Protein AF-A0A845YVA5-F1 (afdb_monomer_lite)

Sequence (282 aa):
MTTEKKSLISNKIFKNNFQLLHWISIVLIILPAVVMGILILTYSVNMPYWDQWNLMPQLFIKISQNSLSWQDLIAQHNESRKLFPRLIFLGLAYLTNWDVRYEMLVIFLLACLVSVNIYRLNRLTVNANLSGKAEGRRQKAEGNSDFCSLSSAFYLRSLTTLLIAFLANILIFSPIQYDNWFWGIQLVVFMPIACITTAISVIYSRFNTRYKFVICMVLCIISTFSYSNGMIAWVIVLPVLTLVTAKSRSDLLKQKWLFLSWIAIFIGNIIIYFYDYQKPEV

Foldseek 3Di:
DDPVVVVVVVVVVVVVVLVVVLVVLVCLLCVLLVVLVVCLVVPADQDADDCSVVLPVVQVVCVVVVNDDPCSLQPDDAQARANLVNVVQVVCCVVPVRRLSVLLVVLSVLLVLLLVLLLLVLLVVLVVVVVVVVVVVVVVPPPDDCPVVVVVSVSVSSVVSSVVSSVSSCVSSPCVVVVCSNNSLVCLVSLLSSLLSVLLSLLPDPDDLLVSLVSLLVSLLNQCNSGVCSLCSLVVNVVSNCVSQPPDPVSCVVCVVSVVVSVVSSVVSVCSGCPPDDNDDD

pLDDT: mean 85.94, std 12.72, range [45.34, 97.19]

Structure (mmCIF, N/CA/C/O backbone):
data_AF-A0A845YVA5-F1
#
_entry.id   AF-A0A845YVA5-F1
#
loop_
_atom_site.group_PDB
_atom_site.id
_atom_site.type_symbol
_atom_site.label_atom_id
_atom_site.label_alt_id
_atom_site.label_comp_id
_atom_site.label_asym_id
_atom_site.label_entity_id
_atom_site.label_seq_id
_atom_site.pdbx_PDB_ins_code
_atom_site.Cartn_x
_atom_site.Cartn_y
_atom_site.Cartn_z
_atom_site.occupancy
_atom_site.B_iso_or_equiv
_atom_site.auth_seq_id
_atom_site.auth_comp_id
_atom_site.auth_asym_id
_atom_site.auth_atom_id
_atom_site.pdbx_PDB_model_num
ATOM 1 N N . MET A 1 1 ? -45.994 35.136 9.372 1.00 53.59 1 MET A N 1
ATOM 2 C CA . MET A 1 1 ? -45.200 33.939 9.002 1.00 53.59 1 MET A CA 1
ATOM 3 C C . MET A 1 1 ? -44.637 33.361 10.292 1.00 53.59 1 MET A C 1
ATOM 5 O O . MET A 1 1 ? -43.812 34.018 10.914 1.00 53.59 1 MET A O 1
ATOM 9 N N . THR A 1 2 ? -45.184 32.238 10.760 1.00 54.28 2 THR A N 1
ATOM 10 C CA . THR A 1 2 ? -44.892 31.652 12.079 1.00 54.28 2 THR A CA 1
ATOM 11 C C . THR A 1 2 ? -43.401 31.334 12.238 1.00 54.28 2 THR A C 1
ATOM 13 O O . THR A 1 2 ? -42.732 30.947 11.276 1.00 54.28 2 THR A O 1
ATOM 16 N N . THR A 1 3 ? -42.871 31.525 13.448 1.00 59.41 3 THR A N 1
ATOM 17 C CA . THR A 1 3 ? -41.480 31.249 13.870 1.00 59.41 3 THR A CA 1
ATOM 18 C C . THR A 1 3 ? -40.984 29.870 13.423 1.00 59.41 3 THR A C 1
ATOM 20 O O . THR A 1 3 ? -39.832 29.719 13.021 1.00 59.41 3 THR A O 1
ATOM 23 N N . GLU A 1 4 ? -41.888 28.898 13.372 1.00 59.91 4 GLU A N 1
ATOM 24 C CA . GLU A 1 4 ? -41.663 27.531 12.901 1.00 59.91 4 GLU A CA 1
ATOM 25 C C . GLU A 1 4 ? -41.342 27.436 11.394 1.00 59.91 4 GLU A C 1
ATOM 27 O O . GLU A 1 4 ? -40.465 26.688 10.966 1.00 59.91 4 GLU A O 1
ATOM 32 N N . LYS A 1 5 ? -41.973 28.266 10.554 1.00 59.03 5 LYS A N 1
ATOM 33 C CA . LYS A 1 5 ? -41.707 28.284 9.105 1.00 59.03 5 LYS A CA 1
ATOM 34 C C . LYS A 1 5 ? -40.338 28.906 8.798 1.00 59.03 5 LYS A C 1
ATOM 36 O O . LYS A 1 5 ? -39.657 28.458 7.878 1.00 59.03 5 LYS A O 1
ATOM 41 N N . LYS A 1 6 ? -39.900 29.898 9.590 1.00 60.59 6 LYS A N 1
ATOM 42 C CA . LYS A 1 6 ? -38.546 30.485 9.498 1.00 60.59 6 LYS A CA 1
ATOM 43 C C . LYS A 1 6 ? -37.457 29.500 9.943 1.00 60.59 6 LYS A C 1
ATOM 45 O O . LYS A 1 6 ? -36.427 29.420 9.274 1.00 60.59 6 LYS A O 1
ATOM 50 N N . SER A 1 7 ? -37.679 28.729 11.012 1.00 60.53 7 SER A N 1
ATOM 51 C CA . SER A 1 7 ? -36.708 27.723 11.474 1.00 60.53 7 SER A CA 1
ATOM 52 C C . SER A 1 7 ? -36.550 26.572 10.472 1.00 60.53 7 SER A C 1
ATOM 54 O O . SER A 1 7 ? -35.426 26.154 10.189 1.00 60.53 7 SER A O 1
ATOM 56 N N . LEU A 1 8 ? -37.644 26.126 9.844 1.00 62.22 8 LEU A N 1
ATOM 57 C CA . LEU A 1 8 ? -37.619 25.109 8.786 1.00 62.22 8 LEU A CA 1
ATOM 58 C C . LEU A 1 8 ? -36.859 25.574 7.533 1.00 62.22 8 LEU A C 1
ATOM 60 O O . LEU A 1 8 ? -36.055 24.817 6.986 1.00 62.22 8 LEU A O 1
ATOM 64 N N . ILE A 1 9 ? -37.073 26.819 7.094 1.00 64.56 9 ILE A N 1
ATOM 65 C CA . ILE A 1 9 ? -36.359 27.394 5.941 1.00 64.56 9 ILE A CA 1
ATOM 66 C C . ILE A 1 9 ? -34.862 27.537 6.251 1.00 64.56 9 ILE A C 1
ATOM 68 O O . ILE A 1 9 ? -34.035 27.129 5.436 1.00 64.56 9 ILE A O 1
ATOM 72 N N . SER A 1 10 ? -34.510 28.033 7.441 1.00 65.69 10 SER A N 1
ATOM 73 C CA . SER A 1 10 ? -33.115 28.152 7.893 1.00 65.69 10 SER A CA 1
ATOM 74 C C . SER A 1 10 ? -32.402 26.792 7.922 1.00 65.69 10 SER A C 1
ATOM 76 O O . SER A 1 10 ? -31.324 26.637 7.346 1.00 65.69 10 SER A O 1
ATOM 78 N N . ASN A 1 11 ? -33.053 25.761 8.473 1.00 66.69 11 ASN A N 1
ATOM 79 C CA . ASN A 1 11 ? -32.517 24.397 8.496 1.00 66.69 11 ASN A CA 1
ATOM 80 C C . ASN A 1 11 ? -32.338 23.803 7.090 1.00 66.69 11 ASN A C 1
ATOM 82 O O . ASN A 1 11 ? -31.358 23.098 6.837 1.00 66.69 11 ASN A O 1
ATOM 86 N N . LYS A 1 12 ? -33.257 24.091 6.158 1.00 69.44 12 LYS A N 1
ATOM 87 C CA . LYS A 1 12 ? -33.164 23.623 4.767 1.00 69.44 12 LYS A CA 1
ATOM 88 C C . LYS A 1 12 ? -32.003 24.287 4.018 1.00 69.44 12 LYS A C 1
ATOM 90 O O . LYS A 1 12 ? -31.250 23.587 3.344 1.00 69.44 12 LYS A O 1
ATOM 95 N N . ILE A 1 13 ? -31.826 25.601 4.171 1.00 71.00 13 ILE A N 1
ATOM 96 C CA . ILE A 1 13 ? -30.711 26.353 3.569 1.00 71.00 13 ILE A CA 1
ATOM 97 C C . ILE A 1 13 ? -29.372 25.864 4.134 1.00 71.00 13 ILE A C 1
ATOM 99 O O . ILE A 1 13 ? -28.455 25.556 3.374 1.00 71.00 13 ILE A O 1
ATOM 103 N N . PHE A 1 14 ? -29.278 25.712 5.457 1.00 72.50 14 PHE A N 1
ATOM 104 C CA . PHE A 1 14 ? -28.072 25.215 6.119 1.00 72.50 14 PHE A CA 1
ATOM 105 C C . PHE A 1 14 ? -27.683 23.807 5.638 1.00 72.50 14 PHE A C 1
ATOM 107 O O . PHE A 1 14 ? -26.519 23.552 5.327 1.00 72.50 14 PHE A O 1
ATOM 114 N N . LYS A 1 15 ? -28.663 22.903 5.497 1.00 74.75 15 LYS A N 1
ATOM 115 C CA . LYS A 1 15 ? -28.441 21.545 4.976 1.00 74.75 15 LYS A CA 1
ATOM 116 C C . LYS A 1 15 ? -27.950 21.547 3.524 1.00 74.75 15 LYS A C 1
ATOM 118 O O . LYS A 1 15 ? -27.022 20.802 3.214 1.00 74.75 15 LYS A O 1
ATOM 123 N N . ASN A 1 16 ? -28.528 22.381 2.655 1.00 78.06 16 ASN A N 1
ATOM 124 C CA . ASN A 1 16 ? -28.087 22.502 1.260 1.00 78.06 16 ASN A CA 1
ATOM 125 C C . ASN A 1 16 ? -26.646 23.023 1.158 1.00 78.06 16 ASN A C 1
ATOM 127 O O . ASN A 1 16 ? -25.837 22.441 0.437 1.00 78.06 16 ASN A O 1
ATOM 131 N N . ASN A 1 17 ? -26.300 24.065 1.917 1.00 81.62 17 ASN A N 1
ATOM 132 C CA . ASN A 1 17 ? -24.942 24.617 1.923 1.00 81.62 17 ASN A CA 1
ATOM 133 C C . ASN A 1 17 ? -23.917 23.598 2.437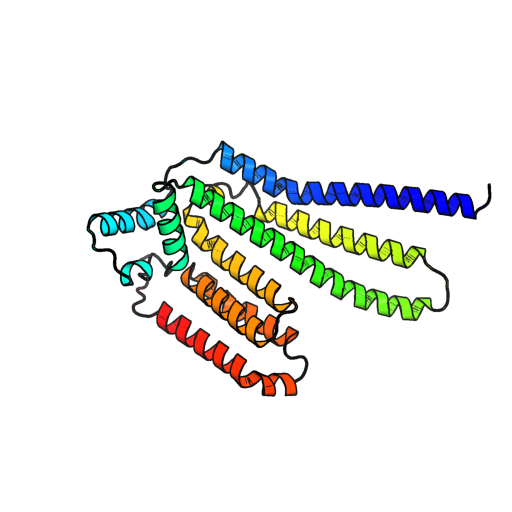 1.00 81.62 17 ASN A C 1
ATOM 135 O O . ASN A 1 17 ? -22.821 23.489 1.888 1.00 81.62 17 ASN A O 1
ATOM 139 N N . PHE A 1 18 ? -24.279 22.804 3.449 1.00 81.56 18 PHE A N 1
ATOM 140 C CA . PHE A 1 18 ? -23.412 21.732 3.927 1.00 81.56 18 PHE A CA 1
ATOM 141 C C . PHE A 1 18 ? -23.220 20.627 2.881 1.00 81.56 18 PHE A C 1
ATOM 143 O O . PHE A 1 18 ? -22.100 20.162 2.683 1.00 81.56 18 PHE A O 1
ATOM 150 N N . GLN A 1 19 ? -24.289 20.202 2.202 1.00 82.81 19 GLN A N 1
ATOM 151 C CA . GLN A 1 19 ? -24.181 19.209 1.128 1.00 82.81 19 GLN A CA 1
ATOM 152 C C . GLN A 1 19 ? -23.266 19.701 0.005 1.00 82.81 19 GLN A C 1
ATOM 154 O O . GLN A 1 19 ? -22.411 18.946 -0.451 1.00 82.81 19 GLN A O 1
ATOM 159 N N . LEU A 1 20 ? -23.396 20.969 -0.388 1.00 85.94 20 LEU A N 1
ATOM 160 C CA . LEU A 1 20 ? -22.514 21.587 -1.373 1.00 85.94 20 LEU A CA 1
ATOM 161 C C . LEU A 1 20 ? -21.050 21.572 -0.903 1.00 85.94 20 LEU A C 1
ATOM 163 O O . LEU A 1 20 ? -20.182 21.087 -1.625 1.00 85.94 20 LEU A O 1
ATOM 167 N N . LEU A 1 21 ? -20.776 22.022 0.327 1.00 85.88 21 LEU A N 1
ATOM 168 C CA . LEU A 1 21 ? -19.428 22.012 0.909 1.00 85.88 21 LEU A CA 1
ATOM 169 C C . LEU A 1 21 ? -18.836 20.595 0.988 1.00 85.88 21 LEU A C 1
ATOM 171 O O . LEU A 1 21 ? -17.646 20.398 0.735 1.00 85.88 21 LEU A O 1
ATOM 175 N N . HIS A 1 22 ? -19.663 19.604 1.320 1.00 85.56 22 HIS A N 1
ATOM 176 C CA . HIS A 1 22 ? -19.269 18.201 1.375 1.00 85.56 22 HIS A CA 1
ATOM 177 C C . HIS A 1 22 ? -18.831 17.687 -0.002 1.00 85.56 22 HIS A C 1
ATOM 179 O O . HIS A 1 22 ? -17.760 17.092 -0.117 1.00 85.56 22 HIS A O 1
ATOM 185 N N . TRP A 1 23 ? -19.610 17.966 -1.052 1.00 88.25 23 TRP A N 1
ATOM 186 C CA . TRP A 1 23 ? -19.256 17.598 -2.425 1.00 88.25 23 TRP A CA 1
ATOM 187 C C . TRP A 1 23 ? -17.993 18.305 -2.913 1.00 88.25 23 TRP A C 1
ATOM 189 O O . TRP A 1 23 ? -17.105 17.643 -3.446 1.00 88.25 23 TRP A O 1
ATOM 199 N N . ILE A 1 24 ? -17.866 19.611 -2.659 1.00 89.75 24 ILE A N 1
ATOM 200 C CA . ILE A 1 24 ? -16.652 20.377 -2.983 1.00 89.75 24 ILE A CA 1
ATOM 201 C C . ILE A 1 24 ? -15.428 19.747 -2.309 1.00 89.75 24 ILE A C 1
ATOM 203 O O . ILE A 1 24 ? -14.398 19.546 -2.946 1.00 89.75 24 ILE A O 1
ATOM 207 N N . SER A 1 25 ? -15.553 19.369 -1.036 1.00 89.25 25 SER A N 1
ATOM 208 C CA . SER A 1 25 ? -14.465 18.734 -0.288 1.00 89.25 25 SER A CA 1
ATOM 209 C C . SER A 1 25 ? -14.073 17.374 -0.875 1.00 89.25 25 SER A C 1
ATOM 211 O O . SER A 1 25 ? -12.889 17.069 -0.957 1.00 89.25 25 SER A O 1
ATOM 213 N N . ILE A 1 26 ? -15.038 16.558 -1.318 1.00 89.25 26 ILE A N 1
ATOM 214 C CA . ILE A 1 26 ? -14.750 15.277 -1.989 1.00 89.25 26 ILE A CA 1
ATOM 215 C C . ILE A 1 26 ? -13.981 15.510 -3.293 1.00 89.25 26 ILE A C 1
ATOM 217 O O . ILE A 1 26 ? -12.980 14.836 -3.535 1.00 89.25 26 ILE A O 1
ATOM 221 N N . VAL A 1 27 ? -14.416 16.477 -4.105 1.00 92.56 27 VAL A N 1
ATOM 222 C CA . VAL A 1 27 ? -13.729 16.830 -5.356 1.00 92.56 27 VAL A CA 1
ATOM 223 C C . VAL A 1 27 ? -12.293 17.267 -5.069 1.00 92.56 27 VAL A C 1
ATOM 225 O O . VAL A 1 27 ? -11.369 16.761 -5.700 1.00 92.56 27 VAL A O 1
ATOM 228 N N . LEU A 1 28 ? -12.087 18.124 -4.065 1.00 92.00 28 LEU A N 1
ATOM 229 C CA . LEU A 1 28 ? -10.756 18.575 -3.654 1.00 92.00 28 LEU A CA 1
ATOM 230 C C . LEU A 1 28 ? -9.849 17.425 -3.194 1.00 92.00 28 LEU A C 1
ATOM 232 O O . LEU A 1 28 ? -8.659 17.447 -3.481 1.00 92.00 28 LEU A O 1
ATOM 236 N N . ILE A 1 29 ? -10.386 16.408 -2.515 1.00 93.00 29 ILE A N 1
ATOM 237 C CA . ILE A 1 29 ? -9.614 15.229 -2.083 1.00 93.00 29 ILE A CA 1
ATOM 238 C C . ILE A 1 29 ? -9.154 14.393 -3.279 1.00 93.00 29 ILE A C 1
ATOM 240 O O . ILE A 1 29 ? -8.043 13.866 -3.266 1.00 93.00 29 ILE A O 1
ATOM 244 N N . ILE A 1 30 ? -10.005 14.236 -4.292 1.00 94.00 30 ILE A N 1
ATOM 245 C CA . ILE A 1 30 ? -9.720 13.399 -5.465 1.00 94.00 30 ILE A CA 1
ATOM 246 C C . ILE A 1 30 ? -8.808 14.132 -6.459 1.00 94.00 30 ILE A C 1
ATOM 248 O O . ILE A 1 30 ? -8.013 13.492 -7.150 1.00 94.00 30 ILE A O 1
ATOM 252 N N . LEU A 1 31 ? -8.882 15.465 -6.499 1.00 94.94 31 LEU A N 1
ATOM 253 C CA . LEU A 1 31 ? -8.168 16.304 -7.456 1.00 94.94 31 LEU A CA 1
ATOM 254 C C . LEU A 1 31 ? -6.650 16.020 -7.524 1.00 94.94 31 LEU A C 1
ATOM 256 O O . LEU A 1 31 ? -6.186 15.782 -8.636 1.00 94.94 31 LEU A O 1
ATOM 260 N N . PRO A 1 32 ? -5.874 15.949 -6.417 1.00 95.44 32 PRO A N 1
ATOM 261 C CA . PRO A 1 32 ? -4.444 15.628 -6.484 1.00 95.44 32 PRO A CA 1
ATOM 262 C C . PRO A 1 32 ? -4.143 14.291 -7.171 1.00 95.44 32 PRO A C 1
ATOM 264 O O . PRO A 1 32 ? -3.233 14.213 -7.991 1.00 95.44 32 PRO A O 1
ATOM 267 N N . ALA A 1 33 ? -4.932 13.251 -6.886 1.00 95.50 33 ALA A N 1
ATOM 268 C CA . ALA A 1 33 ? -4.749 11.934 -7.492 1.00 95.50 33 ALA A CA 1
ATOM 269 C C . ALA A 1 33 ? -5.071 11.954 -8.993 1.00 95.50 33 ALA A C 1
ATOM 271 O O . ALA A 1 33 ? -4.343 11.364 -9.786 1.00 95.50 33 ALA A O 1
ATOM 272 N N . VAL A 1 34 ? -6.132 12.660 -9.398 1.00 96.19 34 VAL A N 1
ATOM 273 C CA . VAL A 1 34 ? -6.502 12.806 -10.816 1.00 96.19 34 VAL A CA 1
ATOM 274 C C . VAL A 1 34 ? -5.441 13.590 -11.577 1.00 96.19 34 VAL A C 1
ATOM 276 O O . VAL A 1 34 ? -5.009 13.147 -12.637 1.00 96.19 34 VAL A O 1
ATOM 279 N N . VAL A 1 35 ? -4.989 14.719 -11.025 1.00 95.81 35 VAL A N 1
ATOM 280 C CA . VAL A 1 35 ? -3.916 15.523 -11.622 1.00 95.81 35 VAL A CA 1
ATOM 281 C C . VAL A 1 35 ? -2.651 14.680 -11.769 1.00 95.81 35 VAL A C 1
ATOM 283 O O . VAL A 1 35 ? -2.092 14.635 -12.859 1.00 95.81 35 VAL A O 1
ATOM 286 N N . MET A 1 36 ? -2.242 13.948 -10.728 1.00 96.12 36 MET A N 1
ATOM 287 C CA . MET A 1 36 ? -1.069 13.073 -10.804 1.00 96.12 36 MET A CA 1
ATOM 288 C C . MET A 1 36 ? -1.233 11.969 -11.855 1.00 96.12 36 MET A C 1
ATOM 290 O O . 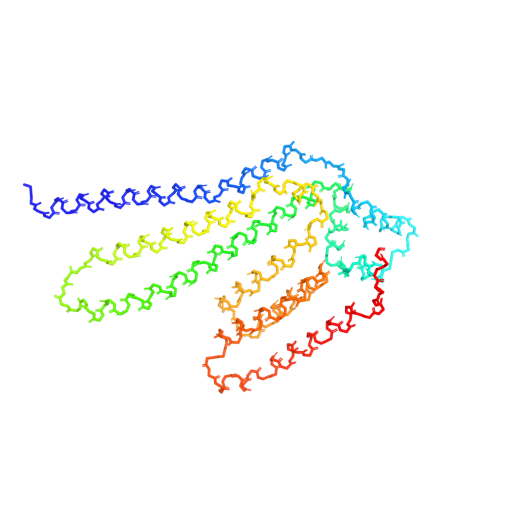MET A 1 36 ? -0.320 11.732 -12.639 1.00 96.12 36 MET A O 1
ATOM 294 N N . GLY A 1 37 ? -2.407 11.338 -11.935 1.00 95.56 37 GLY A N 1
ATOM 295 C CA . GLY A 1 37 ? -2.700 10.346 -12.970 1.00 95.56 37 GLY A CA 1
ATOM 296 C C . GLY A 1 37 ? -2.586 10.923 -14.386 1.00 95.56 37 GLY A C 1
ATOM 297 O O . GLY A 1 37 ? -1.971 10.302 -15.249 1.00 95.56 37 GLY A O 1
ATOM 298 N N . ILE A 1 38 ? -3.107 12.134 -14.618 1.00 96.06 38 ILE A N 1
ATOM 299 C CA . ILE A 1 38 ? -2.966 12.842 -15.903 1.00 96.06 38 ILE A CA 1
ATOM 300 C C . ILE A 1 38 ? -1.492 13.126 -16.203 1.00 96.06 38 ILE A C 1
ATOM 302 O O . ILE A 1 38 ? -1.046 12.879 -17.323 1.00 96.06 38 ILE A O 1
ATOM 306 N N . LEU A 1 39 ? -0.723 13.606 -15.221 1.00 95.31 39 LEU A N 1
ATOM 307 C CA . LEU A 1 39 ? 0.703 13.886 -15.396 1.00 95.31 39 LEU A CA 1
ATOM 308 C C . LEU A 1 39 ? 1.485 12.620 -15.760 1.00 95.31 39 LEU A C 1
ATOM 310 O O . LEU A 1 39 ? 2.264 12.649 -16.709 1.00 95.31 39 LEU A O 1
ATOM 314 N N . ILE A 1 40 ? 1.234 11.500 -15.078 1.00 94.75 40 ILE A N 1
ATOM 315 C CA . ILE A 1 40 ? 1.871 10.217 -15.396 1.00 94.75 40 ILE A CA 1
ATOM 316 C C . ILE A 1 40 ? 1.499 9.779 -16.817 1.00 94.75 40 ILE A C 1
ATOM 318 O O . ILE A 1 40 ? 2.381 9.457 -17.606 1.00 94.75 40 ILE A O 1
ATOM 322 N N . LEU A 1 41 ? 0.221 9.818 -17.197 1.00 93.75 41 LEU A N 1
ATOM 323 C CA . LEU A 1 41 ? -0.202 9.404 -18.541 1.00 93.75 41 LEU A CA 1
ATOM 324 C C . LEU A 1 41 ? 0.340 10.312 -19.655 1.00 93.75 41 LEU A C 1
ATOM 326 O O . LEU A 1 41 ? 0.569 9.835 -20.762 1.00 93.75 41 LEU A O 1
ATOM 330 N N . THR A 1 42 ? 0.556 11.597 -19.368 1.00 94.81 42 THR A N 1
ATOM 331 C CA . THR A 1 42 ? 1.020 12.581 -20.359 1.00 94.81 42 THR A CA 1
ATOM 332 C C . THR A 1 42 ? 2.540 12.579 -20.511 1.00 94.81 42 THR A C 1
ATOM 334 O O . THR A 1 42 ? 3.040 12.720 -21.624 1.00 94.81 42 THR A O 1
ATOM 337 N N . TYR A 1 43 ? 3.275 12.425 -19.406 1.00 94.38 43 TYR A N 1
ATOM 338 C CA . TYR A 1 43 ? 4.730 12.604 -19.366 1.00 94.38 43 TYR A CA 1
ATOM 339 C C . TYR A 1 43 ? 5.518 11.310 -19.124 1.00 94.38 43 TYR A C 1
ATOM 341 O O . TYR A 1 43 ? 6.746 11.350 -19.113 1.00 94.38 43 TYR A O 1
ATOM 349 N N . SER A 1 44 ? 4.859 10.160 -18.933 1.00 92.88 44 SER A N 1
ATOM 350 C CA . SER A 1 44 ? 5.574 8.889 -18.766 1.00 92.88 44 SER A CA 1
ATOM 351 C C . SER A 1 44 ? 6.279 8.476 -20.056 1.00 92.88 44 SER A C 1
ATOM 353 O O . SER A 1 44 ? 5.690 8.396 -21.135 1.00 92.88 44 SER A O 1
ATOM 355 N N . VAL A 1 45 ? 7.565 8.170 -19.923 1.00 92.31 45 VAL A N 1
ATOM 356 C CA . VAL A 1 45 ? 8.415 7.690 -21.012 1.00 92.31 45 VAL A CA 1
ATOM 357 C C . VAL A 1 45 ? 8.764 6.235 -20.732 1.00 92.31 45 VAL A C 1
ATOM 359 O O . VAL A 1 45 ? 9.099 5.880 -19.603 1.00 92.31 45 VAL A O 1
ATOM 362 N N . ASN A 1 46 ? 8.685 5.381 -21.756 1.00 92.75 46 ASN A N 1
ATOM 363 C CA . ASN A 1 46 ? 9.111 3.987 -21.645 1.00 92.75 46 ASN A CA 1
ATOM 364 C C . ASN A 1 46 ? 10.642 3.891 -21.717 1.00 92.75 46 ASN A C 1
ATOM 366 O O . ASN A 1 46 ? 11.205 3.506 -22.739 1.00 92.75 46 ASN A O 1
ATOM 370 N N . MET A 1 47 ? 11.308 4.319 -20.649 1.00 89.38 47 MET A N 1
ATOM 371 C CA . MET A 1 47 ? 12.757 4.269 -20.530 1.00 89.38 47 MET A CA 1
ATOM 372 C C . MET A 1 47 ? 13.126 3.967 -19.075 1.00 89.38 47 MET A C 1
ATOM 374 O O . MET A 1 47 ? 12.655 4.674 -18.181 1.00 89.38 47 MET A O 1
ATOM 378 N N . PRO A 1 48 ? 13.949 2.939 -18.807 1.00 88.00 48 PRO A N 1
ATOM 379 C CA . PRO A 1 48 ? 14.396 2.651 -17.452 1.00 88.00 48 PRO A CA 1
ATOM 380 C C . PRO A 1 48 ? 15.290 3.773 -16.908 1.00 88.00 48 PRO A C 1
ATOM 382 O O . PRO A 1 48 ? 16.061 4.404 -17.637 1.00 88.00 48 PRO A O 1
ATOM 385 N N . TYR A 1 49 ? 15.192 4.002 -15.599 1.00 86.44 49 TYR A N 1
ATOM 386 C CA . TYR A 1 49 ? 15.879 5.092 -14.904 1.00 86.44 49 TYR A CA 1
ATOM 387 C C . TYR A 1 49 ? 16.741 4.566 -13.747 1.00 86.44 49 TYR A C 1
ATOM 389 O O . TYR A 1 49 ? 16.294 3.726 -12.960 1.00 86.44 49 TYR A O 1
ATOM 397 N N . TRP A 1 50 ? 17.977 5.070 -13.630 1.00 87.12 50 TRP A N 1
ATOM 398 C CA . TRP A 1 50 ? 18.915 4.761 -12.535 1.00 87.12 50 TRP A CA 1
ATOM 399 C C . TRP A 1 50 ? 19.045 3.250 -12.257 1.00 87.12 50 TRP A C 1
ATOM 401 O O . TRP A 1 50 ? 19.295 2.476 -13.180 1.00 87.12 50 TRP A O 1
ATOM 411 N N . ASP A 1 51 ? 18.845 2.814 -11.009 1.00 83.50 51 ASP A N 1
ATOM 412 C CA . ASP A 1 51 ? 19.025 1.436 -10.534 1.00 83.50 51 ASP A CA 1
ATOM 413 C C . ASP A 1 51 ? 18.173 0.406 -11.282 1.00 83.50 51 ASP A C 1
ATOM 415 O O . ASP A 1 51 ? 18.472 -0.790 -11.278 1.00 83.50 51 ASP A O 1
ATOM 419 N N . GLN A 1 52 ? 17.116 0.853 -11.959 1.00 85.75 52 GLN A N 1
ATOM 420 C CA . GLN A 1 52 ? 16.265 -0.016 -12.759 1.00 85.75 52 GLN A CA 1
ATOM 421 C C . GLN A 1 52 ? 17.041 -0.687 -13.904 1.00 85.75 52 GLN A C 1
ATOM 423 O O . GLN A 1 52 ? 16.736 -1.833 -14.244 1.00 85.75 52 GLN A O 1
ATOM 428 N N . TRP A 1 53 ? 18.086 -0.027 -14.427 1.00 86.31 53 TRP A N 1
ATOM 429 C CA . TRP A 1 53 ? 19.025 -0.603 -15.398 1.00 86.31 53 TRP A CA 1
ATOM 430 C C . TRP A 1 53 ? 19.770 -1.826 -14.862 1.00 86.31 53 TRP A C 1
ATOM 432 O O . TRP A 1 53 ? 20.093 -2.736 -15.622 1.00 86.31 53 TRP A O 1
ATOM 442 N N . ASN A 1 54 ? 20.019 -1.876 -13.556 1.00 83.69 54 ASN A N 1
ATOM 443 C CA . ASN A 1 54 ? 20.754 -2.972 -12.935 1.00 83.69 54 ASN A CA 1
ATOM 444 C C . ASN A 1 54 ? 19.822 -4.077 -12.433 1.00 83.69 54 ASN A C 1
ATOM 446 O O . ASN A 1 54 ? 20.224 -5.234 -12.362 1.00 83.69 54 ASN A O 1
ATOM 450 N N . LEU A 1 55 ? 18.575 -3.748 -12.088 1.00 82.06 55 LEU A N 1
ATOM 451 C CA . LEU A 1 55 ? 17.649 -4.716 -11.505 1.00 82.06 55 LEU A CA 1
ATOM 452 C C . LEU A 1 55 ? 17.002 -5.635 -12.557 1.00 82.06 55 LEU A C 1
ATOM 454 O O . LEU A 1 55 ? 17.041 -6.856 -12.406 1.00 82.06 55 LEU A O 1
ATOM 458 N N . MET A 1 56 ? 16.362 -5.064 -13.584 1.00 81.38 56 MET A N 1
ATOM 459 C CA . MET A 1 56 ? 15.521 -5.824 -14.525 1.00 81.38 56 MET A CA 1
ATOM 460 C C . MET A 1 56 ? 16.289 -6.437 -15.703 1.00 81.38 56 MET A C 1
ATOM 462 O O . MET A 1 56 ? 16.140 -7.639 -15.932 1.00 81.38 56 MET A O 1
ATOM 466 N N . PRO A 1 57 ? 17.172 -5.701 -16.405 1.00 82.62 57 PRO A N 1
ATOM 467 C CA . PRO A 1 57 ? 17.970 -6.260 -17.497 1.00 82.62 57 PRO A CA 1
ATOM 468 C C . PRO A 1 57 ? 18.759 -7.517 -17.122 1.00 82.62 57 PRO A C 1
ATOM 470 O O . PRO A 1 57 ? 18.805 -8.466 -17.901 1.00 82.62 57 PRO A O 1
ATOM 473 N N . GLN A 1 58 ? 19.315 -7.579 -15.908 1.00 83.56 58 GLN A N 1
ATOM 474 C CA . GLN A 1 58 ? 20.035 -8.765 -15.433 1.00 83.56 58 GLN A CA 1
ATOM 475 C C . GLN A 1 58 ? 19.134 -10.007 -15.361 1.00 83.56 58 GLN A C 1
ATOM 477 O O . GLN A 1 58 ? 19.564 -11.103 -15.723 1.00 83.56 58 GLN A O 1
ATOM 482 N N . LEU A 1 59 ? 17.875 -9.847 -14.940 1.00 85.88 59 LEU A N 1
ATOM 483 C CA . LEU A 1 59 ? 16.909 -10.945 -14.925 1.00 85.88 59 LEU A CA 1
ATOM 484 C C . LEU A 1 59 ? 16.527 -11.368 -16.346 1.00 85.88 59 LEU A C 1
ATOM 486 O O . LEU A 1 59 ? 16.440 -12.566 -16.604 1.00 85.88 59 LEU A O 1
ATOM 490 N N . PHE A 1 60 ? 16.366 -10.427 -17.282 1.00 87.31 60 PHE A N 1
ATOM 491 C CA . PHE A 1 60 ? 16.073 -10.770 -18.679 1.00 87.31 60 PHE A CA 1
ATOM 492 C C . PHE A 1 60 ? 17.219 -11.498 -19.366 1.00 87.31 60 PHE A C 1
ATOM 494 O O . PHE A 1 60 ? 16.967 -12.447 -20.105 1.00 87.31 60 PHE A O 1
ATOM 501 N N . ILE A 1 61 ? 18.469 -11.124 -19.082 1.00 87.75 61 ILE A N 1
ATOM 502 C CA . ILE A 1 61 ? 19.637 -11.861 -19.575 1.00 87.75 61 ILE A CA 1
ATOM 503 C C . ILE A 1 61 ? 19.577 -13.313 -19.083 1.00 87.75 61 ILE A C 1
ATOM 505 O O . ILE A 1 61 ? 19.679 -14.232 -19.895 1.00 87.75 61 ILE A O 1
ATOM 509 N N . LYS A 1 62 ? 19.313 -13.547 -17.791 1.00 88.06 62 LYS A N 1
ATOM 510 C CA . LYS A 1 62 ? 19.182 -14.912 -17.248 1.00 88.06 62 LYS A CA 1
ATOM 511 C C . LYS A 1 62 ? 18.000 -15.687 -17.833 1.00 88.06 62 LYS A C 1
ATOM 513 O O . LYS A 1 62 ? 18.124 -16.878 -18.109 1.00 88.06 62 LYS A O 1
ATOM 518 N N . ILE A 1 63 ? 16.872 -15.018 -18.074 1.00 88.81 63 ILE A N 1
ATOM 519 C CA . ILE A 1 63 ? 15.720 -15.616 -18.765 1.00 88.81 63 ILE A CA 1
ATOM 520 C C . ILE A 1 63 ? 16.105 -16.023 -20.192 1.00 88.81 63 ILE A C 1
ATOM 522 O O . ILE A 1 63 ? 15.842 -17.154 -20.586 1.00 88.81 63 ILE A O 1
ATOM 526 N N . SER A 1 64 ? 16.791 -15.154 -20.941 1.00 88.94 64 SER A N 1
ATOM 527 C CA . SER A 1 64 ? 17.233 -15.447 -22.314 1.00 88.94 64 SER A CA 1
ATOM 528 C C . SER A 1 64 ? 18.223 -16.616 -22.393 1.00 88.94 64 SER A C 1
ATOM 530 O O . SER A 1 64 ? 18.253 -17.344 -23.381 1.00 88.94 64 SER A O 1
ATOM 532 N N . GLN A 1 65 ? 18.997 -16.831 -21.328 1.00 92.38 65 GLN A N 1
ATOM 533 C CA . GLN A 1 65 ? 19.949 -17.933 -21.185 1.00 92.38 65 GLN A CA 1
ATOM 534 C C . GLN A 1 65 ? 19.317 -19.207 -20.600 1.00 92.38 65 GLN A C 1
ATOM 536 O O . GLN A 1 65 ? 20.031 -20.182 -20.373 1.00 92.38 65 GLN A O 1
ATOM 541 N N . ASN A 1 66 ? 18.004 -19.211 -20.331 1.00 86.81 66 ASN A N 1
ATOM 542 C CA . ASN A 1 66 ? 17.290 -20.285 -19.628 1.00 86.81 66 ASN A CA 1
ATOM 543 C C . ASN A 1 66 ? 17.941 -20.684 -18.287 1.00 86.81 66 ASN A C 1
ATOM 545 O O . ASN A 1 66 ? 17.862 -21.837 -17.866 1.00 86.81 66 ASN A O 1
ATOM 549 N N . SER A 1 67 ? 18.589 -19.731 -17.611 1.00 88.94 67 SER A N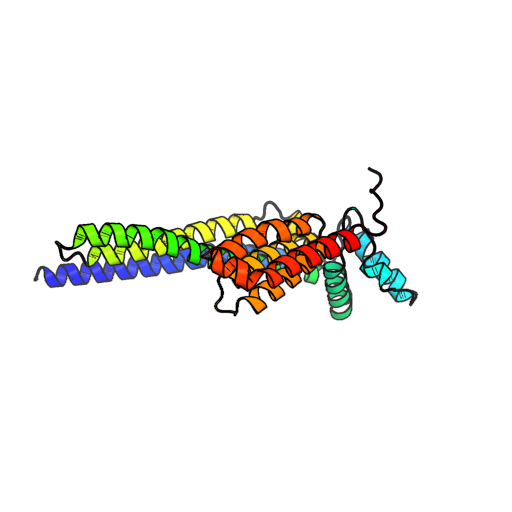 1
ATOM 550 C CA . SER A 1 67 ? 19.347 -19.947 -16.372 1.00 88.94 67 SER A CA 1
ATOM 551 C C . SER A 1 67 ? 18.686 -19.326 -15.138 1.00 88.94 67 SER A C 1
ATOM 553 O O . SER A 1 67 ? 19.261 -19.370 -14.051 1.00 88.94 67 SER A O 1
ATOM 555 N N . LEU A 1 68 ? 17.485 -18.749 -15.284 1.00 86.56 68 LEU A N 1
ATOM 556 C CA . LEU A 1 68 ? 16.754 -18.128 -14.179 1.00 86.56 68 LEU A CA 1
ATOM 557 C C . LEU A 1 68 ? 16.425 -19.162 -13.091 1.00 86.56 68 LEU A C 1
ATOM 559 O O . LEU A 1 68 ? 15.681 -20.116 -13.325 1.00 86.56 68 LEU A O 1
ATOM 563 N N . SER A 1 69 ? 16.932 -18.925 -11.884 1.00 87.81 69 SER A N 1
ATOM 564 C CA . SER A 1 69 ? 16.712 -19.779 -10.716 1.00 87.81 69 SER A CA 1
ATOM 565 C C . SER A 1 69 ? 15.863 -19.094 -9.635 1.00 87.81 69 SER A C 1
ATOM 567 O O . SER A 1 69 ? 15.710 -17.871 -9.606 1.00 87.81 69 SER A O 1
ATOM 569 N N . TRP A 1 70 ? 15.326 -19.875 -8.689 1.00 86.12 70 TRP A N 1
ATOM 570 C CA . TRP A 1 70 ? 14.612 -19.331 -7.522 1.00 86.12 70 TRP A CA 1
ATOM 571 C C . TRP A 1 70 ? 15.514 -18.472 -6.631 1.00 86.12 70 TRP A C 1
ATOM 573 O O . TRP A 1 70 ? 15.057 -17.505 -6.016 1.00 86.12 70 TRP A O 1
ATOM 583 N N . GLN A 1 71 ? 16.801 -18.809 -6.586 1.00 87.25 71 GLN A N 1
ATOM 584 C CA . GLN A 1 71 ? 17.817 -18.076 -5.846 1.00 87.25 71 GLN A CA 1
ATOM 585 C C . GLN A 1 71 ? 17.973 -16.659 -6.403 1.00 87.25 71 GLN A C 1
ATOM 587 O O . GLN A 1 71 ? 18.071 -15.718 -5.621 1.00 87.25 71 GLN A O 1
ATOM 592 N N . ASP A 1 72 ? 17.879 -16.477 -7.722 1.00 86.44 72 ASP A N 1
ATOM 593 C CA . ASP A 1 72 ? 17.989 -15.159 -8.363 1.00 86.44 72 ASP A CA 1
ATOM 594 C C . ASP A 1 72 ? 16.854 -14.209 -7.981 1.00 86.44 72 ASP A C 1
ATOM 596 O O . ASP A 1 72 ? 17.052 -12.998 -7.877 1.00 86.44 72 ASP A O 1
ATOM 600 N N . LEU A 1 73 ? 15.660 -14.748 -7.723 1.00 87.44 73 LEU A N 1
ATOM 601 C CA . LEU A 1 73 ? 14.510 -13.947 -7.309 1.00 87.44 73 LEU A CA 1
ATOM 602 C C . LEU A 1 73 ? 14.649 -13.447 -5.869 1.00 87.44 73 LEU A C 1
ATOM 604 O O . LEU A 1 73 ? 14.247 -12.320 -5.572 1.00 87.44 73 LEU A O 1
ATOM 608 N N . ILE A 1 74 ? 15.259 -14.242 -4.988 1.00 89.81 74 ILE A N 1
ATOM 609 C CA . ILE A 1 74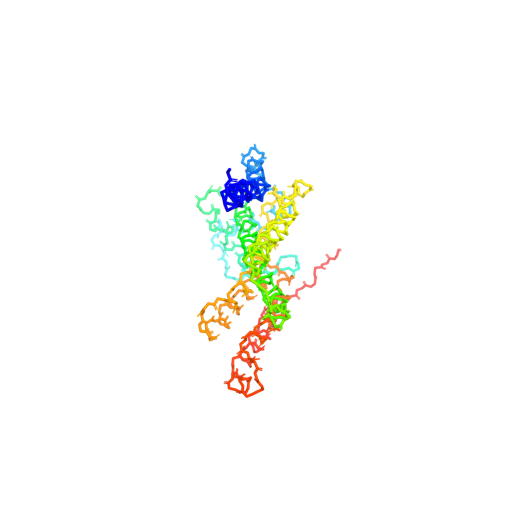 ? 15.456 -13.910 -3.566 1.00 89.81 74 ILE A CA 1
ATOM 610 C C . ILE A 1 74 ? 16.806 -13.215 -3.322 1.00 89.81 74 ILE A C 1
ATOM 612 O O . ILE A 1 74 ? 16.980 -12.570 -2.286 1.00 89.81 74 ILE A O 1
ATOM 616 N N . ALA A 1 75 ? 17.731 -13.287 -4.283 1.00 87.00 75 ALA A N 1
ATOM 617 C CA . ALA A 1 75 ? 19.081 -12.748 -4.179 1.00 87.00 75 ALA A CA 1
ATOM 618 C C . ALA A 1 75 ? 19.088 -11.284 -3.734 1.00 87.00 75 ALA A C 1
ATOM 620 O O . ALA A 1 75 ? 18.271 -10.467 -4.179 1.00 87.00 75 ALA A O 1
ATOM 621 N N . GLN A 1 76 ? 20.041 -10.950 -2.875 1.00 87.38 76 GLN A N 1
ATOM 622 C CA . GLN A 1 76 ? 20.238 -9.589 -2.412 1.00 87.38 76 GLN A CA 1
ATOM 623 C C . GLN A 1 76 ? 20.556 -8.656 -3.592 1.00 87.38 76 GLN A C 1
ATOM 625 O O . GLN A 1 76 ? 21.327 -8.994 -4.485 1.00 87.38 76 GLN A O 1
ATOM 630 N N . HIS A 1 77 ? 19.939 -7.476 -3.599 1.00 83.38 77 HIS A N 1
ATOM 631 C CA . HIS A 1 77 ? 20.301 -6.381 -4.493 1.00 83.38 77 HIS A CA 1
ATOM 632 C C . HIS A 1 77 ? 20.332 -5.094 -3.676 1.00 83.38 77 HIS A C 1
ATOM 634 O O . HIS A 1 77 ? 19.304 -4.685 -3.117 1.00 83.38 77 HIS A O 1
ATOM 640 N N . ASN A 1 78 ? 21.500 -4.464 -3.598 1.00 85.19 78 ASN A N 1
ATOM 641 C CA . ASN A 1 78 ? 21.814 -3.407 -2.635 1.00 85.19 78 ASN A CA 1
ATOM 642 C C . ASN A 1 78 ? 21.536 -3.905 -1.203 1.00 85.19 78 ASN A C 1
ATOM 644 O O . ASN A 1 78 ? 21.958 -4.993 -0.826 1.00 85.19 78 ASN A O 1
ATOM 648 N N . GLU A 1 79 ? 20.773 -3.155 -0.413 1.00 85.50 79 GLU A N 1
ATOM 649 C CA . GLU A 1 79 ? 20.452 -3.492 0.982 1.00 85.50 79 GLU A CA 1
ATOM 650 C C . GLU A 1 79 ? 19.219 -4.399 1.139 1.00 85.50 79 GLU A C 1
ATOM 652 O O . GLU A 1 79 ? 18.781 -4.695 2.253 1.00 85.50 79 GLU A O 1
ATOM 657 N N . SER A 1 80 ? 18.577 -4.788 0.030 1.00 88.56 80 SER A N 1
ATOM 658 C CA . SER A 1 80 ? 17.244 -5.398 0.063 1.00 88.56 80 SER A CA 1
ATOM 659 C C . SER A 1 80 ? 17.115 -6.673 -0.755 1.00 88.56 80 SER A C 1
ATOM 661 O O . SER A 1 80 ? 17.609 -6.768 -1.879 1.00 88.56 80 SER A O 1
ATOM 663 N N . ARG A 1 81 ? 16.345 -7.627 -0.221 1.00 90.81 81 ARG A N 1
ATOM 664 C CA . ARG A 1 81 ? 15.841 -8.794 -0.960 1.00 90.81 81 ARG A CA 1
ATOM 665 C C . ARG A 1 81 ? 14.464 -8.473 -1.518 1.00 90.81 81 ARG A C 1
ATOM 667 O O . ARG A 1 81 ? 13.498 -8.395 -0.768 1.00 90.81 81 ARG A O 1
ATOM 674 N N . LYS A 1 82 ? 14.391 -8.253 -2.830 1.00 90.69 82 LYS A N 1
ATOM 675 C CA . LYS A 1 82 ? 13.236 -7.651 -3.519 1.00 90.69 82 LYS A CA 1
ATOM 676 C C . LYS A 1 82 ? 12.354 -8.697 -4.217 1.00 90.69 82 LYS A C 1
ATOM 678 O O . LYS A 1 82 ? 11.995 -8.513 -5.377 1.00 90.69 82 LYS A O 1
ATOM 683 N N . LEU A 1 83 ? 12.028 -9.799 -3.537 1.00 93.44 83 LEU A N 1
ATOM 684 C CA . LEU A 1 83 ? 11.285 -10.927 -4.119 1.00 93.44 83 LEU A CA 1
ATOM 685 C C . LEU A 1 83 ? 9.945 -10.490 -4.725 1.00 93.44 83 LEU A C 1
ATOM 687 O O . LEU A 1 83 ? 9.699 -10.726 -5.904 1.00 93.44 83 LEU A O 1
ATOM 691 N N . PHE A 1 84 ? 9.079 -9.844 -3.939 1.00 94.00 84 PHE A N 1
ATOM 692 C CA . PHE A 1 84 ? 7.732 -9.494 -4.405 1.00 94.00 84 PHE A CA 1
ATOM 693 C C . PHE A 1 84 ? 7.737 -8.425 -5.508 1.00 94.00 84 PHE A C 1
ATOM 695 O O . PHE A 1 84 ? 7.055 -8.631 -6.514 1.00 94.00 84 PHE A O 1
ATOM 702 N N . PRO A 1 85 ? 8.542 -7.349 -5.409 1.00 92.69 85 PRO A N 1
ATOM 703 C CA . PRO A 1 85 ? 8.732 -6.421 -6.513 1.00 92.69 85 PRO A CA 1
ATOM 704 C C . PRO A 1 85 ? 9.225 -7.110 -7.783 1.00 92.69 85 PRO A C 1
ATOM 706 O O . PRO A 1 85 ? 8.650 -6.883 -8.839 1.00 92.69 85 PRO A O 1
ATOM 709 N N . ARG A 1 86 ? 10.221 -8.008 -7.698 1.00 92.19 86 ARG A N 1
ATOM 710 C CA . ARG A 1 86 ? 10.714 -8.760 -8.867 1.00 92.19 86 ARG A CA 1
ATOM 711 C C . ARG A 1 86 ? 9.627 -9.607 -9.515 1.00 92.19 86 ARG A C 1
ATOM 713 O O . ARG A 1 86 ? 9.542 -9.619 -10.735 1.00 92.19 86 ARG A O 1
ATOM 720 N N . LEU A 1 87 ? 8.787 -10.280 -8.729 1.00 93.31 87 LEU A N 1
ATOM 721 C CA . LEU A 1 87 ? 7.661 -11.046 -9.271 1.00 93.31 87 LEU A CA 1
ATOM 722 C C . LEU A 1 87 ? 6.671 -10.147 -10.021 1.00 93.31 87 LEU A C 1
ATOM 724 O O . LEU A 1 87 ? 6.211 -10.518 -11.099 1.00 93.31 87 LEU A O 1
ATOM 728 N N . ILE A 1 88 ? 6.372 -8.960 -9.482 1.00 93.75 88 ILE A N 1
ATOM 729 C CA . ILE A 1 88 ? 5.500 -7.993 -10.158 1.00 93.75 88 ILE A CA 1
ATOM 730 C C . ILE A 1 88 ? 6.156 -7.486 -11.440 1.00 93.75 88 ILE A C 1
ATOM 732 O O . ILE A 1 88 ? 5.512 -7.504 -12.485 1.00 93.75 88 ILE A O 1
ATOM 736 N N . PHE A 1 89 ? 7.428 -7.089 -11.391 1.00 92.69 89 PHE A N 1
ATOM 737 C CA . PHE A 1 89 ? 8.141 -6.610 -12.571 1.00 92.69 89 PHE A CA 1
ATOM 738 C C . PHE A 1 89 ? 8.231 -7.675 -13.665 1.00 92.69 89 PHE A C 1
ATOM 740 O O . PHE A 1 89 ? 7.958 -7.369 -14.818 1.00 92.69 89 PHE A O 1
ATOM 747 N N . LEU A 1 90 ? 8.531 -8.932 -13.323 1.00 92.06 90 LEU A N 1
ATOM 748 C CA . LEU A 1 90 ? 8.549 -10.037 -14.287 1.00 92.06 90 LEU A CA 1
ATOM 749 C C . LEU A 1 90 ? 7.164 -10.300 -14.886 1.00 92.06 90 LEU A C 1
ATOM 751 O O . LEU A 1 90 ? 7.047 -10.494 -16.094 1.00 92.06 90 LEU A O 1
ATOM 755 N N . GLY A 1 91 ? 6.114 -10.269 -14.060 1.00 92.56 91 GLY A N 1
ATOM 756 C CA . GLY A 1 91 ? 4.736 -10.404 -14.528 1.00 92.56 91 GLY A CA 1
ATOM 757 C C . GLY A 1 91 ? 4.339 -9.281 -15.487 1.00 92.56 91 GLY A C 1
ATOM 758 O O . GLY A 1 91 ? 3.790 -9.551 -16.551 1.00 92.56 91 GLY A O 1
ATOM 759 N N . LEU A 1 92 ? 4.664 -8.030 -15.152 1.00 93.12 92 LEU A N 1
ATOM 760 C CA . LEU A 1 92 ? 4.436 -6.881 -16.030 1.00 93.12 92 LEU A CA 1
ATOM 761 C C . LEU A 1 92 ? 5.244 -7.007 -17.319 1.00 93.12 92 LEU A C 1
ATOM 763 O O . LEU A 1 92 ? 4.677 -6.877 -18.397 1.00 93.12 92 LEU A O 1
ATOM 767 N N . ALA A 1 93 ? 6.532 -7.331 -17.220 1.00 91.69 93 ALA A N 1
ATOM 768 C CA . ALA A 1 93 ? 7.416 -7.455 -18.368 1.00 91.69 93 ALA A CA 1
ATOM 769 C C . ALA A 1 93 ? 6.932 -8.510 -19.366 1.00 91.69 93 ALA A C 1
ATOM 771 O O . ALA A 1 93 ? 6.929 -8.248 -20.568 1.00 91.69 93 ALA A O 1
ATOM 772 N N . TYR A 1 94 ? 6.462 -9.657 -18.873 1.00 91.12 94 TYR A N 1
ATOM 773 C CA . TYR A 1 94 ? 5.873 -10.702 -19.707 1.00 91.12 94 TYR A CA 1
ATOM 774 C C . TYR A 1 94 ? 4.580 -10.245 -20.403 1.00 91.12 94 TYR A C 1
ATOM 776 O O . TYR A 1 94 ? 4.341 -10.597 -21.554 1.00 91.12 94 TYR A O 1
ATOM 784 N N . LEU A 1 95 ? 3.745 -9.450 -19.726 1.00 94.44 95 LEU A N 1
ATOM 785 C CA . LEU A 1 95 ? 2.455 -8.996 -20.257 1.00 94.44 95 LEU A CA 1
ATOM 786 C C . LEU A 1 95 ? 2.565 -7.791 -21.203 1.00 94.44 95 LEU A C 1
ATOM 788 O O . LEU A 1 95 ? 1.723 -7.637 -22.086 1.00 94.44 95 LEU A O 1
ATOM 792 N N . THR A 1 96 ? 3.559 -6.922 -21.010 1.00 92.00 96 THR A N 1
ATOM 793 C CA . THR A 1 96 ? 3.661 -5.621 -21.699 1.00 92.00 96 THR A CA 1
ATOM 794 C C . THR A 1 96 ? 4.884 -5.502 -22.604 1.00 92.00 96 THR A C 1
ATOM 796 O O . THR A 1 96 ? 5.111 -4.436 -23.169 1.00 92.00 96 THR A O 1
ATOM 799 N N . ASN A 1 97 ? 5.662 -6.580 -22.762 1.00 90.12 97 ASN A N 1
ATOM 800 C CA . ASN A 1 97 ? 6.981 -6.569 -23.406 1.00 90.12 97 ASN A CA 1
ATOM 801 C C . ASN A 1 97 ? 7.942 -5.565 -22.747 1.00 90.12 97 ASN A C 1
ATOM 803 O O . ASN A 1 97 ? 8.643 -4.816 -23.421 1.00 90.12 97 ASN A O 1
ATOM 807 N N . TRP A 1 98 ? 7.942 -5.565 -21.412 1.00 89.50 98 TRP A N 1
ATOM 808 C CA . TRP A 1 98 ? 8.729 -4.672 -20.559 1.00 89.50 98 TRP A CA 1
ATOM 809 C C . TRP A 1 98 ? 8.551 -3.181 -20.874 1.00 89.50 98 TRP A C 1
ATOM 811 O O . TRP A 1 98 ? 9.501 -2.433 -21.096 1.00 89.50 98 TRP A O 1
ATOM 821 N N . ASP A 1 99 ? 7.298 -2.735 -20.846 1.00 92.75 99 ASP A N 1
ATOM 822 C CA . ASP A 1 99 ? 6.978 -1.312 -20.846 1.00 92.75 99 ASP A CA 1
ATOM 823 C C . ASP A 1 99 ? 6.944 -0.764 -19.408 1.00 92.75 99 ASP A C 1
ATOM 825 O O . ASP A 1 99 ? 6.046 -1.072 -18.614 1.00 92.75 99 ASP A O 1
ATOM 829 N N . VAL A 1 100 ? 7.931 0.075 -19.083 1.00 92.38 100 VAL A N 1
ATOM 830 C CA . VAL A 1 100 ? 8.156 0.654 -17.748 1.00 92.38 100 VAL A CA 1
ATOM 831 C C . VAL A 1 100 ? 7.007 1.566 -17.309 1.00 92.38 100 VAL A C 1
ATOM 833 O O . VAL A 1 100 ? 6.771 1.743 -16.111 1.00 92.38 100 VAL A O 1
ATOM 836 N N . ARG A 1 101 ? 6.217 2.111 -18.242 1.00 94.69 101 ARG A N 1
ATOM 837 C CA . ARG A 1 101 ? 5.077 2.983 -17.905 1.00 94.69 101 ARG A CA 1
ATOM 838 C C . ARG A 1 101 ? 4.017 2.248 -17.082 1.00 94.69 101 ARG A C 1
ATOM 840 O O . ARG A 1 101 ? 3.339 2.859 -16.258 1.00 94.69 101 ARG A O 1
ATOM 847 N N . TYR A 1 102 ? 3.904 0.928 -17.239 1.00 94.12 102 TYR A N 1
ATOM 848 C CA . TYR A 1 102 ? 3.004 0.113 -16.420 1.00 94.12 102 TYR A CA 1
ATOM 849 C C . TYR A 1 102 ? 3.518 -0.074 -14.991 1.00 94.12 102 TYR A C 1
ATOM 851 O O . TYR A 1 102 ? 2.715 -0.194 -14.069 1.00 94.12 102 TYR A O 1
ATOM 859 N N . GLU A 1 103 ? 4.831 -0.036 -14.773 1.00 94.44 103 GLU A N 1
ATOM 860 C CA . GLU A 1 103 ? 5.404 -0.022 -13.425 1.00 94.44 103 GLU A CA 1
ATOM 861 C C . GLU A 1 103 ? 5.039 1.287 -12.706 1.00 94.44 103 GLU A C 1
ATOM 863 O O . GLU A 1 103 ? 4.570 1.256 -11.565 1.00 94.44 103 GLU A O 1
ATOM 868 N N . MET A 1 104 ? 5.136 2.425 -13.411 1.00 94.94 104 MET A N 1
ATOM 869 C CA . MET A 1 104 ? 4.677 3.738 -12.923 1.00 94.94 104 MET A CA 1
ATOM 870 C C . MET A 1 104 ? 3.173 3.727 -12.602 1.00 94.94 104 MET A C 1
ATOM 872 O O . MET A 1 104 ? 2.741 4.242 -11.568 1.00 94.94 104 MET A O 1
ATOM 876 N N . LEU A 1 105 ? 2.364 3.078 -13.448 1.00 95.25 105 LEU A N 1
ATOM 877 C CA . LEU A 1 105 ? 0.933 2.897 -13.197 1.00 95.25 105 LEU A CA 1
ATOM 878 C C . LEU A 1 105 ? 0.680 2.067 -11.929 1.00 95.25 105 LEU A C 1
ATOM 880 O O . LEU A 1 105 ? -0.180 2.424 -11.126 1.00 95.25 105 LEU A O 1
ATOM 884 N N . VAL A 1 106 ? 1.422 0.978 -11.710 1.00 95.81 106 VAL A N 1
ATOM 885 C CA . VAL A 1 106 ? 1.281 0.166 -10.491 1.00 95.81 106 VAL A CA 1
ATOM 886 C C . VAL A 1 106 ? 1.653 0.971 -9.246 1.00 95.81 106 VAL A C 1
ATOM 888 O O . VAL A 1 106 ? 0.934 0.891 -8.248 1.00 95.81 106 VAL A O 1
ATOM 891 N N . ILE A 1 107 ? 2.700 1.799 -9.304 1.00 95.69 107 ILE A N 1
ATOM 892 C CA . ILE A 1 107 ? 3.041 2.737 -8.221 1.00 95.69 107 ILE A CA 1
ATOM 893 C C . ILE A 1 107 ? 1.860 3.670 -7.924 1.00 95.69 107 ILE A C 1
ATOM 895 O O . ILE A 1 107 ? 1.448 3.799 -6.768 1.00 95.69 107 ILE A O 1
ATOM 899 N N . PHE A 1 108 ? 1.263 4.262 -8.961 1.00 96.62 108 PHE A N 1
ATOM 900 C CA . PHE A 1 108 ? 0.081 5.113 -8.824 1.00 96.62 108 PHE A CA 1
ATOM 901 C C . PHE A 1 108 ? -1.102 4.381 -8.177 1.00 96.62 108 PHE A C 1
ATOM 903 O O . PHE A 1 108 ? -1.700 4.890 -7.226 1.00 96.62 108 PHE A O 1
ATOM 910 N N . LEU A 1 109 ? -1.401 3.155 -8.611 1.00 96.81 109 LEU A N 1
ATOM 911 C CA . LEU A 1 109 ? -2.475 2.343 -8.030 1.00 96.81 109 LEU A CA 1
ATOM 912 C C . LEU A 1 109 ? -2.210 1.991 -6.557 1.00 96.81 109 LEU A C 1
ATOM 914 O O . LEU A 1 109 ? -3.133 2.040 -5.737 1.00 96.81 109 LEU A O 1
ATOM 918 N N . LEU A 1 110 ? -0.961 1.686 -6.192 1.00 96.88 110 LEU A N 1
ATOM 919 C CA . LEU A 1 110 ? -0.566 1.468 -4.798 1.00 96.88 110 LEU A CA 1
ATOM 920 C C . LEU A 1 110 ? -0.730 2.744 -3.961 1.00 96.88 110 LEU A C 1
ATOM 922 O O . LEU A 1 110 ? -1.240 2.677 -2.841 1.00 96.88 110 LEU A O 1
ATOM 926 N N . ALA A 1 111 ? -0.373 3.912 -4.498 1.00 96.56 111 ALA A N 1
ATOM 927 C CA . ALA A 1 111 ? -0.589 5.192 -3.826 1.00 96.56 111 ALA A CA 1
ATOM 928 C C . ALA A 1 111 ? -2.086 5.500 -3.632 1.00 96.56 111 ALA A C 1
ATOM 930 O O . ALA A 1 111 ? -2.494 5.944 -2.554 1.00 96.56 111 ALA A O 1
ATOM 931 N N . CYS A 1 112 ? -2.932 5.188 -4.620 1.00 96.88 112 CYS A N 1
ATOM 932 C CA . CYS A 1 112 ? -4.388 5.262 -4.475 1.00 96.88 112 CYS A CA 1
ATOM 933 C C . CYS A 1 112 ? -4.901 4.327 -3.369 1.00 96.88 112 CYS A C 1
ATOM 935 O O . CYS A 1 112 ? -5.722 4.742 -2.549 1.00 96.88 112 CYS A O 1
ATOM 937 N N . LEU A 1 113 ? -4.395 3.092 -3.291 1.00 97.19 113 LEU A N 1
ATOM 938 C CA . LEU A 1 113 ? -4.740 2.159 -2.214 1.00 97.19 113 LEU A CA 1
ATOM 939 C C . LEU A 1 113 ? -4.348 2.717 -0.835 1.00 97.19 113 LEU A C 1
ATOM 941 O O . LEU A 1 113 ? -5.153 2.673 0.100 1.00 97.19 113 LEU A O 1
ATOM 945 N N . VAL A 1 114 ? -3.145 3.283 -0.713 1.00 96.50 114 VAL A N 1
ATOM 946 C CA . VAL A 1 114 ? -2.669 3.944 0.514 1.00 96.50 114 VAL A CA 1
ATOM 947 C C . VAL A 1 114 ? -3.588 5.106 0.899 1.00 96.50 114 VAL A C 1
ATOM 949 O O . VAL A 1 114 ? -4.037 5.169 2.045 1.00 96.50 114 VAL A O 1
ATOM 952 N N . SER A 1 115 ? -3.940 5.972 -0.054 1.00 96.25 115 SER A N 1
ATOM 953 C CA . SER A 1 115 ? -4.878 7.084 0.146 1.00 96.25 115 SER A CA 1
ATOM 954 C C . SER A 1 115 ? -6.240 6.608 0.671 1.00 96.25 115 SER A C 1
ATOM 956 O O . SER A 1 115 ? -6.737 7.104 1.689 1.00 96.25 115 SER A O 1
ATOM 958 N N . VAL A 1 116 ? -6.818 5.575 0.049 1.00 95.56 116 VAL A N 1
ATOM 959 C CA . VAL A 1 116 ? -8.096 4.985 0.477 1.00 95.56 116 VAL A CA 1
ATOM 960 C C . VAL A 1 116 ? -7.990 4.393 1.883 1.00 95.56 116 VAL A C 1
ATOM 962 O O . VAL A 1 116 ? -8.886 4.601 2.710 1.00 95.56 116 VAL A O 1
ATOM 965 N N . ASN A 1 117 ? -6.907 3.677 2.190 1.00 95.81 117 ASN A N 1
ATOM 966 C CA . ASN A 1 117 ? -6.683 3.120 3.522 1.00 95.81 117 ASN A CA 1
ATOM 967 C C . ASN A 1 117 ? -6.563 4.221 4.580 1.00 95.81 117 ASN A C 1
ATOM 969 O O . ASN A 1 117 ? -7.229 4.137 5.612 1.00 95.81 117 ASN A O 1
ATOM 973 N N . ILE A 1 118 ? -5.797 5.281 4.315 1.00 94.50 118 ILE A N 1
ATOM 974 C CA . ILE A 1 118 ? -5.663 6.426 5.225 1.00 94.50 118 ILE A CA 1
ATOM 975 C C . ILE A 1 118 ? -7.020 7.095 5.450 1.00 94.50 118 ILE A C 1
ATOM 977 O O . ILE A 1 118 ? -7.387 7.346 6.598 1.00 94.50 118 ILE A O 1
ATOM 981 N N . TYR A 1 119 ? -7.815 7.310 4.400 1.00 93.69 119 TYR A N 1
ATOM 982 C CA . TYR A 1 119 ? -9.167 7.859 4.538 1.00 93.69 119 TYR A CA 1
ATOM 983 C C . TYR A 1 119 ? -10.066 6.980 5.423 1.00 93.69 119 TYR A C 1
ATOM 985 O O . TYR A 1 119 ? -10.774 7.483 6.306 1.00 93.69 119 TYR A O 1
ATOM 993 N N . ARG A 1 120 ? -10.029 5.655 5.226 1.00 92.69 120 ARG A N 1
ATOM 994 C CA . ARG A 1 120 ? -10.795 4.699 6.043 1.00 92.69 120 ARG A CA 1
ATOM 995 C C . ARG A 1 120 ? -10.367 4.740 7.508 1.00 92.69 120 ARG A C 1
ATOM 997 O O . ARG A 1 120 ? -11.233 4.806 8.380 1.00 92.69 120 ARG A O 1
ATOM 1004 N N . LEU A 1 121 ? -9.063 4.729 7.772 1.00 91.69 121 LEU A N 1
ATOM 1005 C CA . LEU A 1 121 ? -8.507 4.782 9.125 1.00 91.69 121 LEU A CA 1
ATOM 1006 C C . LEU A 1 121 ? -8.829 6.108 9.816 1.00 91.69 121 LEU A C 1
ATOM 1008 O O . LEU A 1 121 ? -9.298 6.111 10.951 1.00 91.69 121 LEU A O 1
ATOM 1012 N N . ASN A 1 122 ? -8.689 7.223 9.104 1.00 91.88 122 ASN A N 1
ATOM 1013 C CA . ASN A 1 122 ? -9.052 8.546 9.596 1.00 91.88 122 ASN A CA 1
ATOM 1014 C C . ASN A 1 122 ? -10.531 8.608 10.011 1.00 91.88 122 ASN A C 1
ATOM 1016 O O . ASN A 1 122 ? -10.843 9.060 11.116 1.00 91.88 122 ASN A O 1
ATOM 1020 N N . ARG A 1 123 ? -11.446 8.058 9.191 1.00 89.19 123 ARG A N 1
ATOM 1021 C CA . ARG A 1 123 ? -12.857 7.944 9.589 1.00 89.19 123 ARG A CA 1
ATOM 1022 C C . ARG A 1 123 ? -13.002 7.194 10.905 1.00 89.19 123 ARG A C 1
ATOM 1024 O O . ARG A 1 123 ? -13.715 7.670 11.776 1.00 89.19 123 ARG A O 1
ATOM 1031 N N . LEU A 1 124 ? -12.344 6.053 11.082 1.00 86.50 124 LEU A N 1
ATOM 1032 C CA . LEU A 1 124 ? -12.464 5.265 12.314 1.00 86.50 124 LEU A CA 1
ATOM 1033 C C . LEU A 1 124 ? -11.964 6.036 13.547 1.00 86.50 124 LEU A C 1
ATOM 1035 O O . LEU A 1 124 ? -12.637 6.027 14.579 1.00 86.50 124 LEU A O 1
ATOM 1039 N N . THR A 1 125 ? -10.855 6.763 13.425 1.00 85.81 125 THR A N 1
ATOM 1040 C CA . THR A 1 125 ? -10.259 7.529 14.530 1.00 85.81 125 THR A CA 1
ATOM 1041 C C . THR A 1 125 ? -11.103 8.741 14.926 1.00 85.81 125 THR A C 1
ATOM 1043 O O . THR A 1 125 ? -11.405 8.939 16.106 1.00 85.81 125 THR A O 1
ATOM 1046 N N . VAL A 1 126 ? -11.542 9.543 13.951 1.00 84.69 126 VAL A N 1
ATOM 1047 C CA . VAL A 1 126 ? -12.382 10.725 14.211 1.00 84.69 126 VAL A CA 1
ATOM 1048 C C . VAL A 1 126 ? -13.734 10.305 14.798 1.00 84.69 126 VAL A C 1
ATOM 1050 O O . VAL A 1 126 ? -14.258 10.958 15.705 1.00 84.69 126 VAL A O 1
ATOM 1053 N N . ASN A 1 127 ? -14.272 9.174 14.332 1.00 78.88 127 ASN A N 1
ATOM 1054 C CA . ASN A 1 127 ? -15.502 8.586 14.851 1.00 78.88 127 ASN A CA 1
ATOM 1055 C C . ASN A 1 127 ? -15.394 8.213 16.339 1.00 78.88 127 ASN A C 1
ATOM 1057 O O . ASN A 1 127 ? -16.339 8.464 17.087 1.00 78.88 127 ASN A O 1
ATOM 1061 N N . ALA A 1 128 ? -14.261 7.649 16.766 1.00 74.50 128 ALA A N 1
ATOM 1062 C CA . ALA A 1 128 ? -14.031 7.253 18.155 1.00 74.50 128 ALA A CA 1
ATOM 1063 C C . ALA A 1 128 ? -13.875 8.467 19.093 1.00 74.50 128 ALA A C 1
ATOM 1065 O O . ALA A 1 128 ? -14.554 8.549 20.118 1.00 74.50 128 ALA A O 1
ATOM 1066 N N . ASN A 1 129 ? -13.051 9.451 18.715 1.00 69.44 129 ASN A N 1
ATOM 1067 C CA . ASN A 1 129 ? -12.734 10.615 19.556 1.00 69.44 129 ASN A CA 1
ATOM 1068 C C . ASN A 1 129 ? -13.947 11.503 19.876 1.00 69.44 129 ASN A C 1
ATOM 1070 O O . ASN A 1 129 ? -14.061 12.051 20.975 1.00 69.44 129 ASN A O 1
ATOM 1074 N N . LEU A 1 130 ? -14.854 11.680 18.914 1.00 62.84 130 LEU A N 1
ATOM 1075 C CA . LEU A 1 130 ? -16.014 12.557 19.088 1.00 62.84 130 LEU A CA 1
ATOM 1076 C C . LEU A 1 130 ? -17.207 11.840 19.731 1.00 62.84 130 LEU A C 1
ATOM 1078 O O . LEU A 1 130 ? -18.039 12.521 20.325 1.00 62.84 130 LEU A O 1
ATOM 1082 N N . SER A 1 131 ? -17.264 10.501 19.688 1.00 59.38 131 SER A N 1
ATOM 1083 C CA . SER A 1 131 ? -18.250 9.721 20.452 1.00 59.38 131 SER A CA 1
ATOM 1084 C C . SER A 1 131 ? -18.057 9.920 21.957 1.00 59.38 131 SER A C 1
ATOM 1086 O O . SER A 1 131 ? -19.007 10.288 22.641 1.00 59.38 131 SER A O 1
ATOM 1088 N N . GLY A 1 132 ? -16.815 9.817 22.451 1.00 59.34 132 GLY A N 1
ATOM 1089 C CA . GLY A 1 132 ? -16.510 10.051 23.869 1.00 59.34 132 GLY A CA 1
ATOM 1090 C C . GLY A 1 132 ? -16.810 11.486 24.330 1.00 59.34 132 GLY A C 1
ATOM 1091 O O . GLY A 1 132 ? -17.297 11.700 25.438 1.00 59.34 132 GLY A O 1
ATOM 1092 N N . LYS A 1 133 ? -16.609 12.489 23.459 1.00 57.84 133 LYS A N 1
ATOM 1093 C CA . LYS A 1 133 ? -17.003 13.886 23.741 1.00 57.84 133 LYS A CA 1
ATOM 1094 C C . LYS A 1 133 ? -18.520 14.109 23.680 1.00 57.84 133 LYS A C 1
ATOM 1096 O O . LYS A 1 133 ? -19.029 14.961 24.407 1.00 57.84 133 LYS A O 1
ATOM 1101 N N . ALA A 1 134 ? -19.238 13.392 22.815 1.00 53.19 134 ALA A N 1
ATOM 1102 C CA . ALA A 1 134 ? -20.691 13.496 22.680 1.00 53.19 134 ALA A CA 1
ATOM 1103 C C . ALA A 1 134 ? -21.432 12.851 23.862 1.00 53.19 134 ALA A C 1
ATOM 1105 O O . ALA A 1 134 ? -22.434 13.406 24.305 1.00 53.19 134 ALA A O 1
ATOM 1106 N N . GLU A 1 135 ? -20.923 11.748 24.417 1.00 54.28 135 GLU A N 1
ATOM 1107 C CA . GLU A 1 135 ? -21.442 11.138 25.654 1.00 54.28 135 GLU A CA 1
ATOM 1108 C C . GLU A 1 135 ? -21.289 12.067 26.864 1.00 54.28 135 GLU A C 1
ATOM 1110 O O . GLU A 1 135 ? -22.271 12.323 27.562 1.00 54.28 135 GLU A O 1
ATOM 1115 N N . GLY A 1 136 ? -20.113 12.681 27.044 1.00 54.56 136 GLY A N 1
ATOM 1116 C CA . GLY A 1 136 ? -19.902 13.673 28.107 1.00 54.56 136 GLY A CA 1
ATOM 1117 C C . GLY A 1 136 ? -20.758 14.942 27.956 1.00 54.56 136 GLY A C 1
ATOM 1118 O O . GLY A 1 136 ? -21.110 15.573 28.950 1.00 54.56 136 GLY A O 1
ATOM 1119 N N . ARG A 1 137 ? -21.138 15.320 26.724 1.00 53.03 137 ARG A N 1
ATOM 1120 C CA . ARG A 1 137 ? -22.082 16.428 26.472 1.00 53.03 137 ARG A CA 1
ATOM 1121 C C . ARG A 1 137 ? -23.546 16.017 26.637 1.00 53.03 137 ARG A C 1
ATOM 1123 O O . ARG A 1 137 ? -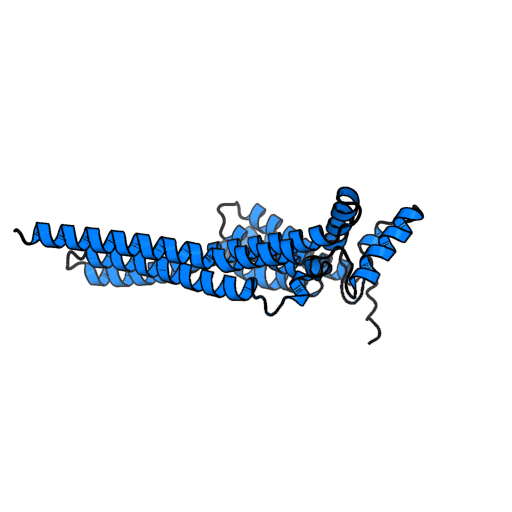24.323 16.846 27.092 1.00 53.03 137 ARG A O 1
ATOM 1130 N N . ARG A 1 138 ? -23.920 14.770 26.322 1.00 48.22 138 ARG A N 1
ATOM 1131 C CA . ARG A 1 138 ? -25.278 14.235 26.541 1.00 48.22 138 ARG A CA 1
ATOM 1132 C C . ARG A 1 138 ? -25.641 14.188 28.022 1.00 48.22 138 ARG A C 1
ATOM 1134 O O . ARG A 1 138 ? -26.714 14.661 28.366 1.00 48.22 138 ARG A O 1
ATOM 1141 N N . GLN A 1 139 ? -24.726 13.747 28.888 1.00 51.88 139 GLN A N 1
ATOM 1142 C CA . GLN A 1 139 ? -24.935 13.783 30.346 1.00 51.88 139 GLN A CA 1
ATOM 1143 C C . GLN A 1 139 ? -25.129 15.209 30.891 1.00 51.88 139 GLN A C 1
ATOM 1145 O O . GLN A 1 139 ? -25.750 15.402 31.926 1.00 51.88 139 GLN A O 1
ATOM 1150 N N . LYS A 1 140 ? -24.622 16.228 30.184 1.00 49.84 140 LYS A N 1
ATOM 1151 C CA . LYS A 1 140 ? -24.769 17.643 30.557 1.00 49.84 140 LYS A CA 1
ATOM 1152 C C . LYS A 1 140 ? -26.000 18.317 29.929 1.00 49.84 140 LYS A C 1
ATOM 1154 O O . LYS A 1 140 ? -26.330 19.433 30.312 1.00 49.84 140 LYS A O 1
ATOM 1159 N N . ALA A 1 141 ? -26.648 17.668 28.959 1.00 50.34 141 ALA A N 1
ATOM 1160 C CA . ALA A 1 141 ? -27.723 18.226 28.134 1.00 50.34 141 ALA A CA 1
ATOM 1161 C C . ALA A 1 141 ? -29.106 17.609 28.415 1.00 50.34 141 ALA A C 1
ATOM 1163 O O . ALA A 1 141 ? -30.069 17.968 27.745 1.00 50.34 141 ALA A O 1
ATOM 1164 N N . GLU A 1 142 ? -29.239 16.742 29.426 1.00 47.94 142 GLU A N 1
ATOM 1165 C CA . GLU A 1 142 ? -30.520 16.147 29.863 1.00 47.94 142 GLU A CA 1
ATOM 1166 C C . GLU A 1 142 ? -31.576 17.168 30.353 1.00 47.94 142 GLU A C 1
ATOM 1168 O O . GLU A 1 142 ? -32.664 16.779 30.761 1.00 47.94 142 GLU A O 1
ATOM 1173 N N . GLY A 1 143 ? -31.303 18.476 30.256 1.00 46.19 143 GLY A N 1
ATOM 1174 C CA . GLY A 1 143 ? -32.230 19.555 30.601 1.00 46.19 143 GLY A CA 1
ATOM 1175 C C . GLY A 1 143 ? -32.746 20.430 29.449 1.00 46.19 143 GLY A C 1
ATOM 1176 O O . GLY A 1 143 ? -33.540 21.320 29.735 1.00 46.19 143 GLY A O 1
ATOM 1177 N N . ASN A 1 144 ? -32.339 20.260 28.179 1.00 45.34 144 ASN A N 1
ATOM 1178 C CA . ASN A 1 144 ? -32.896 21.102 27.106 1.00 45.34 144 ASN A CA 1
ATOM 1179 C C . ASN A 1 144 ? -32.912 20.444 25.716 1.00 45.34 144 ASN A C 1
ATOM 1181 O O . ASN A 1 144 ? -31.987 19.740 25.309 1.00 45.34 144 ASN A O 1
ATOM 1185 N N . SER A 1 145 ? -33.991 20.688 24.976 1.00 50.44 145 SER A N 1
ATOM 1186 C CA . SER A 1 145 ? -34.307 20.103 23.670 1.00 50.44 145 SER A CA 1
ATOM 1187 C C . SER A 1 145 ? -33.423 20.650 22.535 1.00 50.44 145 SER A C 1
ATOM 1189 O O . SER A 1 145 ? -33.888 21.391 21.670 1.00 50.44 145 SER A O 1
ATOM 1191 N N . ASP A 1 146 ? -32.145 20.267 22.497 1.00 50.44 146 ASP A N 1
ATOM 1192 C CA . ASP A 1 146 ? -31.162 20.794 21.539 1.00 50.44 146 ASP A CA 1
ATOM 1193 C C . ASP A 1 146 ? -30.937 19.877 20.322 1.00 50.44 146 ASP A C 1
ATOM 1195 O O . ASP A 1 146 ? -29.840 19.360 20.085 1.00 50.44 146 ASP A O 1
ATOM 1199 N N . PHE A 1 147 ? -31.956 19.720 19.473 1.00 47.81 147 PHE A N 1
ATOM 1200 C CA . PHE A 1 147 ? -31.845 18.994 18.192 1.00 47.81 147 PHE A CA 1
ATOM 1201 C C . PHE A 1 147 ? -30.794 19.619 17.238 1.00 47.81 147 PHE A C 1
ATOM 1203 O O . PHE A 1 147 ? -30.174 18.929 16.425 1.00 47.81 147 PHE A O 1
ATOM 1210 N N . CYS A 1 148 ? -30.527 20.925 17.372 1.00 50.22 148 CYS A N 1
ATOM 1211 C CA . CYS A 1 148 ? -29.534 21.661 16.577 1.00 50.22 148 CYS A CA 1
ATOM 1212 C C . CYS A 1 148 ? -28.072 21.304 16.947 1.00 50.22 148 CYS A C 1
ATOM 1214 O O . CYS A 1 148 ? -27.180 21.285 16.090 1.00 50.22 148 CYS A O 1
ATOM 1216 N N . SER A 1 149 ? -27.822 20.940 18.210 1.00 55.47 149 SER A N 1
ATOM 1217 C CA . SER A 1 149 ? -26.481 20.585 18.706 1.00 55.47 149 SER A CA 1
ATOM 1218 C C . SER A 1 149 ? -25.967 19.251 18.141 1.00 55.47 149 SER A C 1
ATOM 1220 O O . SER A 1 149 ? -24.773 19.088 17.880 1.00 55.47 149 SER A O 1
ATOM 1222 N N . LEU A 1 150 ? -26.873 18.303 17.883 1.00 59.50 150 LEU A N 1
ATOM 1223 C CA . LEU A 1 150 ? -26.525 16.975 17.374 1.00 59.50 150 LEU A CA 1
ATOM 1224 C C . LEU A 1 150 ? -26.185 17.008 15.873 1.00 59.50 150 LEU A C 1
ATOM 1226 O O . LEU A 1 150 ? -25.246 16.349 15.424 1.00 59.50 150 LEU A O 1
ATOM 1230 N N . SER A 1 151 ? -26.921 17.820 15.108 1.00 64.50 151 SER A N 1
ATOM 1231 C CA . SER A 1 151 ? -26.722 18.010 13.666 1.00 64.50 151 SER A CA 1
ATOM 1232 C C . SER A 1 151 ? -25.377 18.691 13.369 1.00 64.50 151 SER A C 1
ATOM 1234 O O . SER A 1 151 ? -24.582 18.205 12.565 1.00 64.50 151 SER A O 1
ATOM 1236 N N . SER A 1 152 ? -25.052 19.763 14.099 1.00 66.62 152 SER A N 1
ATOM 1237 C CA . SER A 1 152 ? -23.772 20.481 13.971 1.00 66.62 152 SER A CA 1
ATOM 1238 C C . SER A 1 152 ? -22.548 19.618 14.313 1.00 66.62 152 SER A C 1
ATOM 1240 O O . SER A 1 152 ? -21.538 19.679 13.608 1.00 66.62 152 SER A O 1
ATOM 1242 N N . ALA A 1 153 ? -22.635 18.750 15.327 1.00 69.75 153 ALA A N 1
ATOM 1243 C CA . ALA A 1 153 ? -21.558 17.819 15.674 1.00 69.75 153 ALA A CA 1
ATOM 1244 C C . ALA A 1 153 ? -21.281 16.779 14.569 1.00 69.75 153 ALA A C 1
ATOM 1246 O O . ALA A 1 153 ? -20.122 16.449 14.298 1.00 69.75 153 ALA A O 1
ATOM 1247 N N . PHE A 1 154 ? -22.329 16.285 13.901 1.00 74.44 154 PHE A N 1
ATOM 1248 C CA . PHE A 1 154 ? -22.197 15.383 12.754 1.00 74.44 154 PHE A CA 1
ATOM 1249 C C . PHE A 1 154 ? -21.483 16.060 11.573 1.00 74.44 154 PHE A C 1
ATOM 1251 O O . PHE A 1 154 ? -20.585 15.476 10.960 1.00 74.44 154 PHE A O 1
ATOM 1258 N N . TYR A 1 155 ? -21.830 17.315 11.296 1.00 75.88 155 TYR A N 1
ATOM 1259 C CA . TYR A 1 155 ? -21.226 18.098 10.222 1.00 75.88 155 TYR A CA 1
ATOM 1260 C C . TYR A 1 155 ? -19.748 18.422 10.471 1.00 75.88 155 TYR A C 1
ATOM 1262 O O . TYR A 1 155 ? -18.920 18.210 9.582 1.00 75.88 155 TYR A O 1
ATOM 1270 N N . LEU A 1 156 ? -19.388 18.830 11.693 1.00 77.81 156 LEU A N 1
ATOM 1271 C CA . LEU A 1 156 ? -17.992 19.056 12.088 1.00 77.81 156 LEU A CA 1
ATOM 1272 C C . LEU A 1 156 ? -17.143 17.787 11.929 1.00 77.81 156 LEU A C 1
ATOM 1274 O O . LEU A 1 156 ? -16.067 17.834 11.338 1.00 77.81 156 LEU A O 1
ATOM 1278 N N . ARG A 1 157 ? -17.657 16.632 12.373 1.00 81.75 157 ARG A N 1
ATOM 1279 C CA . ARG A 1 157 ? -16.995 15.324 12.224 1.00 81.75 157 ARG A CA 1
ATOM 1280 C C . ARG A 1 157 ? -16.690 14.992 10.764 1.00 81.75 157 ARG A C 1
ATOM 1282 O O . ARG A 1 157 ? -15.587 14.544 10.438 1.00 81.75 157 ARG A O 1
ATOM 1289 N N . SER A 1 158 ? -17.668 15.207 9.886 1.00 83.44 158 SER A N 1
ATOM 1290 C CA . SER A 1 158 ? -17.492 14.979 8.455 1.00 83.44 158 SER A CA 1
ATOM 1291 C C . SER A 1 158 ? -16.436 15.915 7.871 1.00 83.44 158 SER A C 1
ATOM 1293 O O . SER A 1 158 ? -15.584 15.450 7.119 1.00 83.44 158 SER A O 1
ATOM 1295 N N . LEU A 1 159 ? -16.460 17.203 8.220 1.00 84.19 159 LEU A N 1
ATOM 1296 C CA . LEU A 1 159 ? -15.534 18.188 7.662 1.00 84.19 159 LEU A CA 1
ATOM 1297 C C . LEU A 1 159 ? -14.087 17.944 8.117 1.00 84.19 159 LEU A C 1
ATOM 1299 O O . LEU A 1 159 ? -13.184 17.971 7.288 1.00 84.19 159 LEU A O 1
ATOM 1303 N N . THR A 1 160 ? -13.859 17.612 9.394 1.00 87.38 160 THR A N 1
ATOM 1304 C CA . THR A 1 160 ? -12.516 17.270 9.903 1.00 87.38 160 THR A CA 1
ATOM 1305 C C . THR A 1 160 ? -11.934 16.049 9.194 1.00 87.38 160 THR A C 1
ATOM 1307 O O . THR A 1 160 ? -10.766 16.052 8.812 1.00 87.38 160 THR A O 1
ATOM 1310 N N . THR A 1 161 ? -12.752 15.016 8.968 1.00 89.44 161 THR A N 1
ATOM 1311 C CA . THR A 1 161 ? -12.311 13.821 8.232 1.00 89.44 161 THR A CA 1
ATOM 1312 C C . THR A 1 161 ? -11.883 14.188 6.808 1.00 89.44 161 THR A C 1
ATOM 1314 O O . THR A 1 161 ? -10.833 13.747 6.344 1.00 89.44 161 THR A O 1
ATOM 1317 N N . LEU A 1 162 ? -12.685 15.005 6.119 1.00 91.06 162 LEU A N 1
ATOM 1318 C CA . LEU A 1 162 ? -12.412 15.423 4.744 1.00 91.06 162 LEU A CA 1
ATOM 1319 C C . LEU A 1 162 ? -11.164 16.311 4.656 1.00 91.06 162 LEU A C 1
ATOM 1321 O O . LEU A 1 162 ? -10.339 16.100 3.774 1.00 91.06 162 LEU A O 1
ATOM 1325 N N . LEU A 1 163 ? -10.971 17.228 5.607 1.00 91.25 163 LEU A N 1
ATOM 1326 C CA . LEU A 1 163 ? -9.786 18.085 5.664 1.00 91.25 163 LEU A CA 1
ATOM 1327 C C . LEU A 1 163 ? -8.495 17.271 5.829 1.00 91.25 163 LEU A C 1
ATOM 1329 O O . LEU A 1 163 ? -7.543 17.470 5.081 1.00 91.25 163 LEU A O 1
ATOM 1333 N N . ILE A 1 164 ? -8.465 16.325 6.771 1.00 92.25 164 ILE A N 1
ATOM 1334 C CA . ILE A 1 164 ? -7.289 15.464 6.983 1.00 92.25 164 ILE A CA 1
ATOM 1335 C C . ILE A 1 164 ? -7.010 14.617 5.733 1.00 92.25 164 ILE A C 1
ATOM 1337 O O . ILE A 1 164 ? -5.856 14.447 5.348 1.00 92.25 164 ILE A O 1
ATOM 1341 N N . ALA A 1 165 ? -8.056 14.109 5.074 1.00 93.81 165 ALA A N 1
ATOM 1342 C CA . ALA A 1 165 ? -7.910 13.342 3.839 1.00 93.81 165 ALA A CA 1
ATOM 1343 C C . ALA A 1 165 ? -7.363 14.190 2.681 1.00 93.81 165 ALA A C 1
ATOM 1345 O O . ALA A 1 165 ? -6.534 13.714 1.911 1.00 93.81 165 ALA A O 1
ATOM 1346 N N . PHE A 1 166 ? -7.791 15.449 2.584 1.00 94.06 166 PHE A N 1
ATOM 1347 C CA . PHE A 1 166 ? -7.290 16.393 1.590 1.00 94.06 166 PHE A CA 1
ATOM 1348 C C . PHE A 1 166 ? -5.799 16.677 1.788 1.00 94.06 166 PHE A C 1
ATOM 1350 O O . PHE A 1 166 ? -5.017 16.539 0.848 1.00 94.06 166 PHE A O 1
ATOM 1357 N N . LEU A 1 167 ? -5.393 16.985 3.023 1.00 94.19 167 LEU A N 1
ATOM 1358 C CA . LEU A 1 167 ? -3.987 17.216 3.365 1.00 94.19 167 LEU A CA 1
ATOM 1359 C C . LEU A 1 167 ? -3.123 15.979 3.089 1.00 94.19 167 LEU A C 1
ATOM 1361 O O . LEU A 1 167 ? -2.039 16.101 2.521 1.00 94.19 167 LEU A O 1
ATOM 1365 N N . ALA A 1 168 ? -3.621 14.787 3.431 1.00 94.62 168 ALA A N 1
ATOM 1366 C CA . ALA A 1 168 ? -2.934 13.537 3.123 1.00 94.62 168 ALA A CA 1
ATOM 1367 C C . ALA A 1 168 ? -2.754 13.342 1.609 1.00 94.62 168 ALA A C 1
ATOM 1369 O O . ALA A 1 168 ? -1.665 12.984 1.175 1.00 94.62 168 ALA A O 1
ATOM 1370 N N . ASN A 1 169 ? -3.777 13.621 0.794 1.00 95.75 169 ASN A N 1
ATOM 1371 C CA . ASN A 1 169 ? -3.688 13.447 -0.657 1.00 95.75 169 ASN A CA 1
ATOM 1372 C C . ASN A 1 169 ? -2.786 14.467 -1.348 1.00 95.75 169 ASN A C 1
ATOM 1374 O O . ASN A 1 169 ? -2.103 14.091 -2.295 1.00 95.75 169 ASN A O 1
ATOM 1378 N N . ILE A 1 170 ? -2.724 15.713 -0.873 1.00 95.00 170 ILE A N 1
ATOM 1379 C CA . ILE A 1 170 ? -1.732 16.679 -1.373 1.00 95.00 170 ILE A CA 1
ATOM 1380 C C . ILE A 1 170 ? -0.309 16.178 -1.119 1.00 95.00 170 ILE A C 1
ATOM 1382 O O . ILE A 1 170 ? 0.551 16.323 -1.984 1.00 95.00 170 ILE A O 1
ATOM 1386 N N . LEU A 1 171 ? -0.062 15.599 0.059 1.00 93.94 171 LEU A N 1
ATOM 1387 C CA . LEU A 1 171 ? 1.263 15.104 0.416 1.00 93.94 171 LEU A CA 1
ATOM 1388 C C . LEU A 1 171 ? 1.621 13.832 -0.359 1.00 93.94 171 LEU A C 1
ATOM 1390 O O . LEU A 1 171 ? 2.734 13.730 -0.861 1.00 93.94 171 LEU A O 1
ATOM 1394 N N . ILE A 1 172 ? 0.681 12.886 -0.472 1.00 94.69 172 ILE A N 1
ATOM 1395 C CA . ILE A 1 172 ? 0.887 11.626 -1.199 1.00 94.69 172 ILE A CA 1
ATOM 1396 C C . ILE A 1 172 ? 1.110 11.910 -2.680 1.00 94.69 172 ILE A C 1
ATOM 1398 O O . ILE A 1 172 ? 2.104 11.454 -3.217 1.00 94.69 172 ILE A O 1
ATOM 1402 N N . PHE A 1 173 ? 0.223 12.674 -3.326 1.00 96.00 173 PHE A N 1
ATOM 1403 C CA . PHE A 1 173 ? 0.260 12.969 -4.764 1.00 96.00 173 PHE A CA 1
ATOM 1404 C C . PHE A 1 173 ? 0.984 14.282 -5.071 1.00 96.00 173 PHE A C 1
ATOM 1406 O O . PHE A 1 173 ? 0.584 15.031 -5.963 1.00 96.00 173 PHE A O 1
ATOM 1413 N N . SER A 1 174 ? 2.042 14.584 -4.317 1.00 94.50 174 SER A N 1
ATOM 1414 C CA . SER A 1 174 ? 2.770 15.835 -4.486 1.00 94.50 174 SER A CA 1
ATOM 1415 C C . SER A 1 174 ? 3.622 15.819 -5.766 1.00 94.50 174 SER A C 1
ATOM 1417 O O . SER A 1 174 ? 4.460 14.925 -5.922 1.00 94.50 174 SER A O 1
ATOM 1419 N N . PRO A 1 175 ? 3.488 16.819 -6.661 1.00 91.81 175 PRO A N 1
ATOM 1420 C CA . PRO A 1 175 ? 4.328 16.943 -7.857 1.00 91.81 175 PRO A CA 1
ATOM 1421 C C . PRO A 1 175 ? 5.799 17.219 -7.548 1.00 91.81 175 PRO A C 1
ATOM 1423 O O . PRO A 1 175 ? 6.648 17.008 -8.405 1.00 91.81 175 PRO A O 1
ATOM 1426 N N . ILE A 1 176 ? 6.125 17.667 -6.329 1.00 93.94 176 ILE A N 1
ATOM 1427 C CA . ILE A 1 176 ? 7.519 17.919 -5.935 1.00 93.94 176 ILE A CA 1
ATOM 1428 C C . ILE A 1 176 ? 8.365 16.639 -5.963 1.00 93.94 176 ILE A C 1
ATOM 1430 O O . ILE A 1 176 ? 9.577 16.700 -6.110 1.00 93.94 176 ILE A O 1
ATOM 1434 N N . GLN A 1 177 ? 7.720 15.476 -5.847 1.00 92.75 177 GLN A N 1
ATOM 1435 C CA . GLN A 1 177 ? 8.357 14.163 -5.872 1.00 92.75 177 GLN A CA 1
ATOM 1436 C C . GLN A 1 177 ? 8.323 13.539 -7.275 1.00 92.75 177 GLN A C 1
ATOM 1438 O O . GLN A 1 177 ? 8.273 12.316 -7.378 1.00 92.75 177 GLN A O 1
ATOM 1443 N N . TYR A 1 178 ? 8.294 14.345 -8.345 1.00 91.50 178 TYR A N 1
ATOM 1444 C CA . TYR A 1 178 ? 8.119 13.855 -9.719 1.00 91.50 178 TYR A CA 1
ATOM 1445 C C . TYR A 1 178 ? 9.115 12.745 -10.088 1.00 91.50 178 TYR A C 1
ATOM 1447 O O . TYR A 1 178 ? 8.704 11.759 -10.694 1.00 91.50 178 TYR A O 1
ATOM 1455 N N . ASP A 1 179 ? 10.373 12.833 -9.643 1.00 90.88 179 ASP A N 1
ATOM 1456 C CA . ASP A 1 179 ? 11.375 11.786 -9.875 1.00 90.88 179 ASP A CA 1
ATOM 1457 C C . ASP A 1 179 ? 10.894 10.416 -9.371 1.00 90.88 179 ASP A C 1
ATOM 1459 O O . ASP A 1 179 ? 10.987 9.422 -10.079 1.00 90.88 179 ASP A O 1
ATOM 1463 N N . ASN A 1 180 ? 10.275 10.361 -8.187 1.00 92.69 180 ASN A N 1
ATOM 1464 C CA . ASN A 1 180 ? 9.744 9.121 -7.613 1.00 92.69 180 ASN A CA 1
ATOM 1465 C C . ASN A 1 180 ? 8.527 8.576 -8.376 1.00 92.69 180 ASN A C 1
ATOM 1467 O O . ASN A 1 180 ? 8.259 7.378 -8.313 1.00 92.69 180 ASN A O 1
ATOM 1471 N N . TRP A 1 181 ? 7.777 9.438 -9.066 1.00 93.94 181 TRP A N 1
ATOM 1472 C CA . TRP A 1 181 ? 6.612 9.039 -9.859 1.00 93.94 181 TRP A CA 1
ATOM 1473 C C . TRP A 1 181 ? 7.000 8.448 -11.211 1.00 93.94 181 TRP A C 1
ATOM 1475 O O . TRP A 1 181 ? 6.350 7.511 -11.676 1.00 93.94 181 TRP A O 1
ATOM 1485 N N . PHE A 1 182 ? 8.065 8.969 -11.821 1.00 93.00 182 PHE A N 1
ATOM 1486 C CA . PHE A 1 182 ? 8.583 8.488 -13.103 1.00 93.00 182 PHE A CA 1
ATOM 1487 C C . PHE A 1 182 ? 9.679 7.424 -12.954 1.00 93.00 182 PHE A C 1
ATOM 1489 O O . PHE A 1 182 ? 10.159 6.886 -13.949 1.00 93.00 182 PHE A O 1
ATOM 1496 N N . TRP A 1 183 ? 10.048 7.065 -11.724 1.00 91.94 183 TRP A N 1
ATOM 1497 C CA . TRP A 1 183 ? 11.001 5.997 -11.449 1.00 91.94 183 TRP A CA 1
ATOM 1498 C C . TRP A 1 183 ? 10.287 4.672 -11.160 1.00 91.94 183 TRP A C 1
ATOM 1500 O O . TRP A 1 183 ? 9.848 4.414 -10.039 1.00 91.94 183 TRP A O 1
ATOM 1510 N N . GLY A 1 184 ? 10.192 3.797 -12.169 1.00 88.25 184 GLY A N 1
ATOM 1511 C CA . GLY A 1 184 ? 9.446 2.527 -12.086 1.00 88.25 184 GLY A CA 1
ATOM 1512 C C . GLY A 1 184 ? 9.870 1.602 -10.935 1.00 88.25 184 GLY A C 1
ATOM 1513 O O . GLY A 1 184 ? 9.039 0.902 -10.352 1.00 88.25 184 GLY A O 1
ATOM 1514 N N . ILE A 1 185 ? 11.139 1.667 -10.509 1.00 89.69 185 ILE A N 1
ATOM 1515 C CA . ILE A 1 185 ? 11.635 0.858 -9.387 1.00 89.69 185 ILE A CA 1
ATOM 1516 C C . ILE A 1 185 ? 10.992 1.237 -8.044 1.00 89.69 185 ILE A C 1
ATOM 1518 O O . ILE A 1 185 ? 10.988 0.418 -7.124 1.00 89.69 185 ILE A O 1
ATOM 1522 N N . GLN A 1 186 ? 10.413 2.438 -7.922 1.00 92.44 186 GLN A N 1
ATOM 1523 C CA . GLN A 1 186 ? 9.867 2.967 -6.668 1.00 92.44 186 GLN A CA 1
ATOM 1524 C C . GLN A 1 186 ? 8.710 2.125 -6.106 1.00 92.44 186 GLN A C 1
ATOM 1526 O O . GLN A 1 186 ? 8.359 2.236 -4.927 1.00 92.44 186 GLN A O 1
ATOM 1531 N N . LEU A 1 187 ? 8.181 1.191 -6.901 1.00 92.50 187 LEU A N 1
ATOM 1532 C CA . LEU A 1 187 ? 7.298 0.116 -6.456 1.00 92.50 187 LEU A CA 1
ATOM 1533 C C . LEU A 1 187 ? 7.818 -0.567 -5.182 1.00 92.50 187 LEU A C 1
ATOM 1535 O O . LEU A 1 187 ? 7.027 -0.842 -4.275 1.00 92.50 187 LEU A O 1
ATOM 1539 N N . VAL A 1 188 ? 9.138 -0.775 -5.072 1.00 93.19 188 VAL A N 1
ATOM 1540 C CA . VAL A 1 188 ? 9.770 -1.396 -3.894 1.00 93.19 188 VAL A CA 1
ATOM 1541 C C . VAL A 1 188 ? 9.457 -0.631 -2.604 1.00 93.19 188 VAL A C 1
ATOM 1543 O O . VAL A 1 188 ? 9.269 -1.255 -1.565 1.00 93.19 188 VAL A O 1
ATOM 1546 N N . VAL A 1 189 ? 9.331 0.699 -2.664 1.00 92.38 189 VAL A N 1
ATOM 1547 C CA . VAL A 1 189 ? 9.082 1.572 -1.505 1.00 92.38 189 VAL A CA 1
ATOM 1548 C C . VAL A 1 189 ? 7.587 1.705 -1.206 1.00 92.38 189 VAL A C 1
ATOM 1550 O O . VAL A 1 189 ? 7.179 1.659 -0.043 1.00 92.38 189 VAL A O 1
ATOM 1553 N N . PHE A 1 190 ? 6.743 1.833 -2.235 1.00 94.12 190 PHE A N 1
ATOM 1554 C CA . PHE A 1 190 ? 5.291 1.969 -2.047 1.00 94.12 190 PHE A CA 1
ATOM 1555 C C . PHE A 1 190 ? 4.631 0.680 -1.545 1.00 94.12 190 PHE A C 1
ATOM 1557 O O . PHE A 1 190 ? 3.636 0.738 -0.814 1.00 94.12 190 PHE A O 1
ATOM 1564 N N . MET A 1 191 ? 5.183 -0.485 -1.890 1.00 95.38 191 MET A N 1
ATOM 1565 C CA . MET A 1 191 ? 4.603 -1.778 -1.529 1.00 95.38 191 MET A CA 1
ATOM 1566 C C . MET A 1 191 ? 4.559 -2.030 -0.002 1.00 95.38 191 MET A C 1
ATOM 1568 O O . MET A 1 191 ? 3.473 -2.340 0.498 1.00 95.38 191 MET A O 1
ATOM 1572 N N . PRO A 1 192 ? 5.637 -1.822 0.787 1.00 95.56 192 PRO A N 1
ATOM 1573 C CA . PRO A 1 192 ? 5.586 -1.844 2.254 1.00 95.56 192 PRO A CA 1
ATOM 1574 C C . PRO A 1 192 ? 4.545 -0.896 2.860 1.00 95.56 192 PRO A C 1
ATOM 1576 O O . PRO A 1 192 ? 3.799 -1.281 3.762 1.00 95.56 192 PRO A O 1
ATOM 1579 N N . ILE A 1 193 ? 4.443 0.334 2.345 1.00 95.31 193 ILE A N 1
ATOM 1580 C CA . ILE A 1 193 ? 3.498 1.345 2.849 1.00 95.31 193 ILE A CA 1
ATOM 1581 C C . ILE A 1 193 ? 2.052 0.880 2.616 1.00 95.31 193 ILE A C 1
ATOM 1583 O O . ILE A 1 193 ? 1.207 0.946 3.520 1.00 95.31 193 ILE A O 1
ATOM 1587 N N . ALA A 1 194 ? 1.766 0.344 1.428 1.00 96.56 194 ALA A N 1
ATOM 1588 C CA . ALA A 1 194 ? 0.477 -0.261 1.111 1.00 96.56 194 ALA A CA 1
ATOM 1589 C C . ALA A 1 194 ? 0.175 -1.470 2.013 1.00 96.56 194 ALA A C 1
ATOM 1591 O O . ALA A 1 194 ? -0.950 -1.601 2.504 1.00 96.56 194 ALA A O 1
ATOM 1592 N N . CYS A 1 195 ? 1.171 -2.312 2.303 1.00 97.00 195 CYS A N 1
ATOM 1593 C CA . CYS A 1 195 ? 1.018 -3.465 3.193 1.00 97.00 195 CYS A CA 1
ATOM 1594 C C . CYS A 1 195 ? 0.689 -3.046 4.631 1.00 97.00 195 CYS A C 1
ATOM 1596 O O . CYS A 1 195 ? -0.272 -3.560 5.204 1.00 97.00 195 CYS A O 1
ATOM 1598 N N . ILE A 1 196 ? 1.424 -2.087 5.202 1.00 95.69 196 ILE A N 1
ATOM 1599 C CA . ILE A 1 196 ? 1.208 -1.603 6.576 1.00 95.69 196 ILE A CA 1
ATOM 1600 C C . ILE A 1 196 ? -0.178 -0.968 6.713 1.00 95.69 196 ILE A C 1
ATOM 1602 O O . ILE A 1 196 ? -0.948 -1.321 7.609 1.00 95.69 196 ILE A O 1
ATOM 1606 N N . THR A 1 197 ? -0.530 -0.055 5.806 1.00 95.75 197 THR A N 1
ATOM 1607 C CA . THR A 1 197 ? -1.832 0.631 5.853 1.00 95.75 197 THR A CA 1
ATOM 1608 C C . THR A 1 197 ? -2.996 -0.343 5.656 1.00 95.75 197 THR A C 1
ATOM 1610 O O . THR A 1 197 ? -4.011 -0.241 6.353 1.00 95.75 197 THR A O 1
ATOM 1613 N N . THR A 1 198 ? -2.835 -1.346 4.786 1.00 96.75 198 THR A N 1
ATOM 1614 C CA . THR A 1 198 ? -3.824 -2.417 4.597 1.00 96.75 198 THR A CA 1
ATOM 1615 C C . THR A 1 198 ? -3.917 -3.319 5.827 1.00 96.75 198 THR A C 1
ATOM 1617 O O . THR A 1 198 ? -5.026 -3.634 6.255 1.00 96.75 198 THR A O 1
ATOM 1620 N N . ALA A 1 199 ? -2.795 -3.683 6.455 1.00 96.25 199 ALA A N 1
ATOM 1621 C CA . ALA A 1 199 ? -2.779 -4.506 7.665 1.00 96.25 199 ALA A CA 1
ATOM 1622 C C . ALA A 1 199 ? -3.558 -3.830 8.801 1.00 96.25 199 ALA A C 1
ATOM 1624 O O . ALA A 1 199 ? -4.443 -4.444 9.397 1.00 96.25 199 ALA A O 1
ATOM 1625 N N . ILE A 1 200 ? -3.317 -2.538 9.037 1.00 94.69 200 ILE A N 1
ATOM 1626 C CA . ILE A 1 200 ? -4.055 -1.761 10.042 1.00 94.69 200 ILE A CA 1
ATOM 1627 C C . ILE A 1 200 ? -5.549 -1.686 9.677 1.00 94.69 200 ILE A C 1
ATOM 1629 O O . ILE A 1 200 ? -6.409 -1.910 10.528 1.00 94.69 200 ILE A O 1
ATOM 1633 N N . SER A 1 201 ? -5.888 -1.457 8.406 1.00 94.25 201 SER A N 1
ATOM 1634 C CA . SER A 1 201 ? -7.279 -1.454 7.919 1.00 94.25 201 SER A CA 1
ATOM 1635 C C . SER A 1 201 ? -7.999 -2.801 8.151 1.00 94.25 201 SER A C 1
ATOM 1637 O O . SER A 1 201 ? -9.172 -2.841 8.547 1.00 94.25 201 SER A O 1
ATOM 1639 N N . VAL A 1 202 ? -7.295 -3.927 7.985 1.00 94.88 202 VAL A N 1
ATOM 1640 C CA . VAL A 1 202 ? -7.807 -5.284 8.256 1.00 94.88 202 VAL A CA 1
ATOM 1641 C C . VAL A 1 202 ? -8.033 -5.521 9.751 1.00 94.88 202 VAL A C 1
ATOM 1643 O O . VAL A 1 202 ? -9.039 -6.133 10.124 1.00 94.88 202 VAL A O 1
ATOM 1646 N N . ILE A 1 203 ? -7.175 -4.987 10.625 1.00 93.31 203 ILE A N 1
ATOM 1647 C CA . ILE A 1 203 ? -7.336 -5.115 12.084 1.00 93.31 203 ILE A CA 1
ATOM 1648 C C . ILE A 1 203 ? -8.678 -4.537 12.551 1.00 93.31 203 ILE A C 1
ATOM 1650 O O . ILE A 1 203 ? -9.378 -5.167 13.352 1.00 93.31 203 ILE A O 1
ATOM 1654 N N . TYR A 1 204 ? -9.085 -3.391 12.004 1.00 90.94 204 TYR A N 1
ATOM 1655 C CA . TYR A 1 204 ? -10.374 -2.759 12.312 1.00 90.94 204 TYR A CA 1
ATOM 1656 C C . TYR A 1 204 ? -11.568 -3.347 11.543 1.00 90.94 204 TYR A C 1
ATOM 1658 O O . TYR A 1 204 ? -12.712 -2.945 11.766 1.00 90.94 204 TYR A O 1
ATOM 1666 N N . SER A 1 205 ? -11.340 -4.304 10.644 1.00 89.69 205 SER A N 1
ATOM 1667 C CA . SER A 1 205 ? -12.409 -4.956 9.885 1.00 89.69 205 SER A CA 1
ATOM 1668 C C . SER A 1 205 ? -13.154 -6.007 10.725 1.00 89.69 205 SER A C 1
ATOM 1670 O O . SER A 1 205 ? -12.723 -6.402 11.812 1.00 89.69 205 SER A O 1
ATOM 1672 N N . ARG A 1 206 ? -14.293 -6.490 10.215 1.00 87.94 206 ARG A N 1
ATOM 1673 C CA . ARG A 1 206 ? -15.174 -7.458 10.903 1.00 87.94 206 ARG A CA 1
ATOM 1674 C C . ARG A 1 206 ? -14.684 -8.915 10.860 1.00 87.94 206 ARG A C 1
ATOM 1676 O O . ARG A 1 206 ? -15.418 -9.809 11.258 1.00 87.94 206 ARG A O 1
ATOM 1683 N N . PHE A 1 207 ? -13.473 -9.167 10.366 1.00 89.25 207 PHE A N 1
ATOM 1684 C CA . PHE A 1 207 ? -12.920 -10.518 10.277 1.00 89.25 207 PHE A CA 1
ATOM 1685 C C . PHE A 1 207 ? -12.676 -11.148 11.654 1.00 89.25 207 PHE A C 1
ATOM 1687 O O . PHE A 1 207 ? -12.437 -10.452 12.644 1.00 89.25 207 PHE A O 1
ATOM 1694 N N . ASN A 1 208 ? -12.664 -12.483 11.699 1.00 90.56 208 ASN A N 1
ATOM 1695 C CA . ASN A 1 208 ? -12.281 -13.215 12.904 1.00 90.56 208 ASN A CA 1
ATOM 1696 C C . ASN A 1 208 ? -10.817 -12.940 13.258 1.00 90.56 208 ASN A C 1
ATOM 1698 O O . ASN A 1 208 ? -9.971 -12.769 12.377 1.00 90.56 208 ASN A O 1
ATOM 1702 N N . THR A 1 209 ? -10.498 -12.989 14.553 1.00 88.12 209 THR A N 1
ATOM 1703 C CA . THR A 1 209 ? -9.152 -12.720 15.075 1.00 88.12 209 THR A CA 1
ATOM 1704 C C . THR A 1 209 ? -8.074 -13.548 14.376 1.00 88.12 209 THR A C 1
ATOM 1706 O O . THR A 1 209 ? -7.071 -12.992 13.950 1.00 88.12 209 THR A O 1
ATOM 1709 N N . ARG A 1 210 ? -8.299 -14.850 14.149 1.00 90.81 210 ARG A N 1
ATOM 1710 C CA . ARG A 1 210 ? -7.324 -15.715 13.454 1.00 90.81 210 ARG A CA 1
ATOM 1711 C C . ARG A 1 210 ? -6.989 -15.211 12.046 1.00 90.81 210 ARG A C 1
ATOM 1713 O O . ARG A 1 210 ? -5.818 -15.120 11.703 1.00 90.81 210 ARG A O 1
ATOM 1720 N N . TYR A 1 211 ? -7.998 -14.824 11.263 1.00 91.75 211 TYR A N 1
ATOM 1721 C CA . TYR A 1 211 ? -7.783 -14.298 9.913 1.00 91.75 211 TYR A CA 1
ATOM 1722 C C . TYR A 1 211 ? -7.070 -12.947 9.929 1.00 91.75 211 TYR A C 1
ATOM 1724 O O . TYR A 1 211 ? -6.219 -12.715 9.079 1.00 91.75 211 TYR A O 1
ATOM 1732 N N . LYS A 1 212 ? -7.342 -12.087 10.922 1.00 93.88 212 LYS A N 1
ATOM 1733 C CA . LYS A 1 212 ? -6.589 -10.834 11.101 1.00 93.88 212 LYS A CA 1
ATOM 1734 C C . LYS A 1 212 ? -5.099 -11.109 11.292 1.00 93.88 212 LYS A C 1
ATOM 1736 O O . LYS A 1 212 ? -4.295 -10.539 10.569 1.00 93.88 212 LYS A O 1
ATOM 1741 N N . PHE A 1 213 ? -4.746 -12.025 12.198 1.00 94.06 213 PHE A N 1
ATOM 1742 C CA . PHE A 1 213 ? -3.351 -12.422 12.418 1.00 94.06 213 PHE A CA 1
ATOM 1743 C C . PHE A 1 213 ? -2.709 -12.959 11.138 1.00 94.06 213 PHE A C 1
ATOM 1745 O O . PHE A 1 213 ? -1.651 -12.477 10.750 1.00 94.06 213 PHE A O 1
ATOM 1752 N N . VAL A 1 214 ? -3.355 -13.912 10.458 1.00 95.00 214 VAL A N 1
ATOM 1753 C CA . VAL A 1 214 ? -2.805 -14.524 9.236 1.00 95.00 214 VAL A CA 1
ATOM 1754 C C . VAL A 1 214 ? -2.591 -13.486 8.135 1.00 95.00 214 VAL A C 1
ATOM 1756 O O . VAL A 1 214 ? -1.491 -13.400 7.597 1.00 95.00 214 VAL A O 1
ATOM 1759 N N . ILE A 1 215 ? -3.596 -12.657 7.838 1.00 96.00 215 ILE A N 1
ATOM 1760 C CA . ILE A 1 215 ? -3.488 -11.619 6.801 1.00 96.00 215 ILE A CA 1
ATOM 1761 C C . ILE A 1 215 ? -2.384 -10.617 7.158 1.00 96.00 215 ILE A C 1
ATOM 1763 O O . ILE A 1 215 ? -1.571 -10.275 6.303 1.00 96.00 215 ILE A O 1
ATOM 1767 N N . CYS A 1 216 ? -2.309 -10.173 8.415 1.00 96.12 216 CYS A N 1
ATOM 1768 C CA . CYS A 1 216 ? -1.264 -9.256 8.859 1.00 96.12 216 CYS A CA 1
ATOM 1769 C C . CYS A 1 216 ? 0.138 -9.875 8.756 1.00 96.12 216 CYS A C 1
ATOM 1771 O O . CYS A 1 216 ? 1.047 -9.187 8.302 1.00 96.12 216 CYS A O 1
ATOM 1773 N N . MET A 1 217 ? 0.320 -11.154 9.106 1.00 95.88 217 MET A N 1
ATOM 1774 C CA . MET A 1 217 ? 1.610 -11.845 8.953 1.00 95.88 217 MET A CA 1
ATOM 1775 C C . MET A 1 217 ? 2.016 -11.944 7.483 1.00 95.88 217 MET A C 1
ATOM 1777 O O . MET A 1 217 ? 3.148 -11.615 7.144 1.00 95.88 217 MET A O 1
ATOM 1781 N N . VAL A 1 218 ? 1.086 -12.319 6.599 1.00 96.69 218 VAL A N 1
ATOM 1782 C CA . VAL A 1 218 ? 1.338 -12.374 5.150 1.00 96.69 218 VAL A CA 1
ATOM 1783 C C . VAL A 1 218 ? 1.744 -10.998 4.617 1.00 96.69 218 VAL A C 1
ATOM 1785 O O . VAL A 1 218 ? 2.754 -10.885 3.929 1.00 96.69 218 VAL A O 1
ATOM 1788 N N . LEU A 1 219 ? 1.022 -9.937 4.989 1.00 97.00 219 LEU A N 1
ATOM 1789 C CA . LEU A 1 219 ? 1.363 -8.568 4.589 1.00 97.00 219 LEU A CA 1
ATOM 1790 C C . LEU A 1 219 ? 2.724 -8.113 5.139 1.00 97.00 219 LEU A C 1
ATOM 1792 O O . LEU A 1 219 ? 3.448 -7.410 4.440 1.00 97.00 219 LEU A O 1
ATOM 1796 N N . CYS A 1 220 ? 3.104 -8.522 6.354 1.00 96.50 220 CYS A N 1
ATOM 1797 C CA . CYS A 1 220 ? 4.420 -8.197 6.910 1.00 96.50 220 CYS A CA 1
ATOM 1798 C C . CYS A 1 220 ? 5.552 -8.955 6.197 1.00 96.50 220 CYS A C 1
ATOM 1800 O O . CYS A 1 220 ? 6.594 -8.362 5.935 1.00 96.50 220 CYS A O 1
ATOM 1802 N N . ILE A 1 221 ? 5.344 -10.220 5.806 1.00 96.12 221 ILE A N 1
ATOM 1803 C CA . ILE A 1 221 ? 6.297 -10.972 4.968 1.00 96.12 221 ILE A CA 1
ATOM 1804 C C . ILE A 1 221 ? 6.470 -10.277 3.613 1.00 96.12 221 ILE A C 1
ATOM 1806 O O . ILE A 1 221 ? 7.603 -10.056 3.180 1.00 96.12 221 ILE A O 1
ATOM 1810 N N . ILE A 1 222 ? 5.359 -9.898 2.967 1.00 96.38 222 ILE A N 1
ATOM 1811 C CA . ILE A 1 222 ? 5.378 -9.173 1.690 1.00 96.38 222 ILE A CA 1
ATOM 1812 C C . ILE A 1 222 ? 6.150 -7.863 1.830 1.00 96.38 222 ILE A C 1
ATOM 1814 O O . ILE A 1 222 ? 7.025 -7.575 1.018 1.00 96.38 222 ILE A O 1
ATOM 1818 N N . SER A 1 223 ? 5.880 -7.110 2.894 1.00 96.00 223 SER A N 1
ATOM 1819 C CA . SER A 1 223 ? 6.580 -5.872 3.227 1.00 96.00 223 SER A CA 1
ATOM 1820 C C . SER A 1 223 ? 8.095 -6.088 3.371 1.00 96.00 223 SER A C 1
ATOM 1822 O O . SER A 1 223 ? 8.862 -5.423 2.673 1.00 96.00 223 SER A O 1
ATOM 1824 N N . THR A 1 224 ? 8.538 -7.053 4.192 1.00 95.25 224 THR A N 1
ATOM 1825 C CA . THR A 1 224 ? 9.970 -7.349 4.408 1.00 95.25 224 THR A CA 1
ATOM 1826 C C . THR A 1 224 ? 10.703 -7.696 3.110 1.00 95.25 224 THR A C 1
ATOM 1828 O O . THR A 1 224 ? 11.785 -7.177 2.853 1.00 95.25 224 THR A O 1
ATOM 1831 N N . PHE A 1 225 ? 10.126 -8.563 2.274 1.00 94.31 225 PHE A N 1
ATOM 1832 C CA . PHE A 1 225 ? 10.749 -8.984 1.011 1.00 94.31 225 PHE A CA 1
ATOM 1833 C C . PHE A 1 225 ? 10.408 -8.066 -0.177 1.00 94.31 225 PHE A C 1
ATOM 1835 O O . PHE A 1 225 ? 10.593 -8.441 -1.339 1.00 94.31 225 PHE A O 1
ATOM 1842 N N . SER A 1 226 ? 9.881 -6.873 0.101 1.00 94.06 226 SER A N 1
ATOM 1843 C CA . SER A 1 226 ? 9.772 -5.796 -0.884 1.00 94.06 226 SER A CA 1
ATOM 1844 C C . SER A 1 226 ? 10.896 -4.785 -0.717 1.00 94.06 226 SER A C 1
ATOM 1846 O O . SER A 1 226 ? 11.552 -4.424 -1.694 1.00 94.06 226 SER A O 1
ATOM 1848 N N . TYR A 1 227 ? 11.154 -4.372 0.524 1.00 93.00 227 TYR A N 1
ATOM 1849 C CA . TYR A 1 227 ? 12.214 -3.432 0.870 1.00 93.00 227 TYR A CA 1
ATOM 1850 C C . TYR A 1 227 ? 12.640 -3.633 2.324 1.00 93.00 227 TYR A C 1
ATOM 1852 O O . TYR A 1 227 ? 11.794 -3.943 3.164 1.00 93.00 227 TYR A O 1
ATOM 1860 N N . SER A 1 228 ? 13.917 -3.413 2.639 1.00 87.19 228 SER A N 1
ATOM 1861 C CA . SER A 1 228 ? 14.494 -3.614 3.981 1.00 87.19 228 SER A CA 1
ATOM 1862 C C . SER A 1 228 ? 13.693 -2.918 5.089 1.00 87.19 228 SER A C 1
ATOM 1864 O O . SER A 1 228 ? 13.358 -3.532 6.105 1.00 87.19 228 SER A O 1
ATOM 1866 N N . ASN A 1 229 ? 13.272 -1.669 4.856 1.00 88.94 229 ASN A N 1
ATOM 1867 C CA . ASN A 1 229 ? 12.460 -0.895 5.807 1.00 88.94 229 ASN A CA 1
ATOM 1868 C C . ASN A 1 229 ? 11.090 -1.531 6.096 1.00 88.94 229 ASN A C 1
ATOM 1870 O O . ASN A 1 229 ? 10.452 -1.222 7.104 1.00 88.94 229 ASN A O 1
ATOM 1874 N N . GLY A 1 230 ? 10.634 -2.444 5.240 1.00 90.81 230 GLY A N 1
ATOM 1875 C CA . GLY A 1 230 ? 9.387 -3.170 5.406 1.00 90.81 230 GLY A CA 1
ATOM 1876 C C . GLY A 1 230 ? 9.346 -4.071 6.639 1.00 90.81 230 GLY A C 1
ATOM 1877 O O . GLY A 1 230 ? 8.245 -4.374 7.102 1.00 90.81 230 GLY A O 1
ATOM 1878 N N . MET A 1 231 ? 10.495 -4.425 7.231 1.00 91.94 231 MET A N 1
ATOM 1879 C CA . MET A 1 231 ? 10.550 -5.167 8.500 1.00 91.94 231 MET A CA 1
ATOM 1880 C C . MET A 1 231 ? 9.897 -4.419 9.665 1.00 91.94 231 MET A C 1
ATOM 1882 O O . MET A 1 231 ? 9.356 -5.045 10.578 1.00 91.94 231 MET A O 1
ATOM 1886 N N . ILE A 1 232 ? 9.890 -3.083 9.619 1.00 93.12 232 ILE A N 1
ATOM 1887 C CA . ILE A 1 232 ? 9.267 -2.233 10.643 1.00 93.12 232 ILE A CA 1
ATOM 1888 C C . ILE A 1 232 ? 7.760 -2.538 10.767 1.00 93.12 232 ILE A C 1
ATOM 1890 O O . ILE A 1 232 ? 7.178 -2.369 11.842 1.00 93.12 232 ILE A O 1
ATOM 1894 N N . ALA A 1 233 ? 7.130 -3.070 9.710 1.00 93.94 233 ALA A N 1
ATOM 1895 C CA . ALA A 1 233 ? 5.731 -3.491 9.722 1.00 93.94 233 ALA A CA 1
ATOM 1896 C C . ALA A 1 233 ? 5.410 -4.459 10.873 1.00 93.94 233 ALA A C 1
ATOM 1898 O O . ALA A 1 233 ? 4.381 -4.301 11.530 1.00 93.94 233 ALA A O 1
ATOM 1899 N N . TRP A 1 234 ? 6.304 -5.405 11.178 1.00 94.69 234 TRP A N 1
ATOM 1900 C CA . TRP A 1 234 ? 6.108 -6.376 12.259 1.00 94.69 234 TRP A CA 1
ATOM 1901 C C . TRP A 1 234 ? 5.972 -5.713 13.632 1.00 94.69 234 TRP A C 1
ATOM 1903 O O . TRP A 1 234 ? 5.169 -6.154 14.458 1.00 94.69 234 TRP A O 1
ATOM 1913 N N . VAL A 1 235 ? 6.730 -4.637 13.855 1.00 93.88 235 VAL A N 1
ATOM 1914 C CA . VAL A 1 235 ? 6.755 -3.883 15.114 1.00 93.88 235 VAL A CA 1
ATOM 1915 C C . VAL A 1 235 ? 5.571 -2.922 15.203 1.00 93.88 235 VAL A C 1
ATOM 1917 O O . VAL A 1 235 ? 4.978 -2.795 16.269 1.00 93.88 235 VAL A O 1
ATOM 1920 N N . ILE A 1 236 ? 5.180 -2.277 14.099 1.00 93.38 236 ILE A N 1
ATOM 1921 C CA . ILE A 1 236 ? 4.054 -1.325 14.080 1.00 93.38 236 ILE A CA 1
ATOM 1922 C C . ILE A 1 236 ? 2.703 -2.039 14.202 1.00 93.38 236 ILE A C 1
ATOM 1924 O O . ILE A 1 236 ? 1.805 -1.569 14.903 1.00 93.38 236 ILE A O 1
ATOM 1928 N N . VAL A 1 237 ? 2.528 -3.163 13.507 1.00 94.25 237 VAL A N 1
ATOM 1929 C CA . VAL A 1 237 ? 1.225 -3.836 13.406 1.00 94.25 237 VAL A CA 1
ATOM 1930 C C . VAL A 1 237 ? 0.866 -4.566 14.705 1.00 94.25 237 VAL A C 1
ATOM 1932 O O . VAL A 1 237 ? -0.309 -4.608 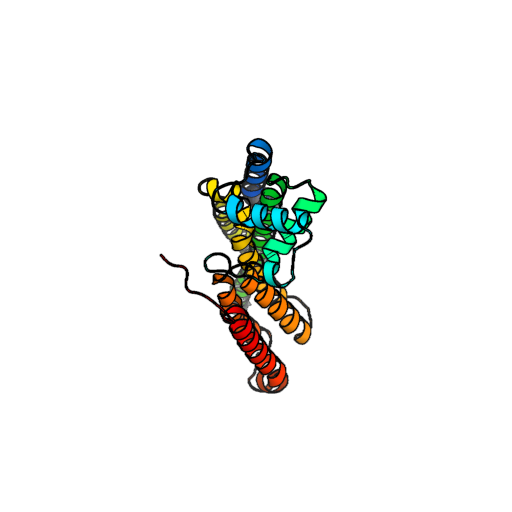15.076 1.00 94.25 237 VAL A O 1
ATOM 1935 N N . LEU A 1 238 ? 1.857 -5.089 15.436 1.00 92.75 238 LEU A N 1
ATOM 1936 C CA . LEU A 1 238 ? 1.629 -5.898 16.635 1.00 92.75 238 LEU A CA 1
ATOM 1937 C C . LEU A 1 238 ? 0.904 -5.135 17.771 1.00 92.75 238 LEU A C 1
ATOM 1939 O O . LEU A 1 238 ? -0.110 -5.653 18.242 1.00 92.75 238 LEU A O 1
ATOM 1943 N N . PRO A 1 239 ? 1.317 -3.921 18.196 1.00 91.19 239 PRO A N 1
ATOM 1944 C CA . PRO A 1 239 ? 0.600 -3.152 19.217 1.00 91.19 239 PRO A CA 1
ATOM 1945 C C . PRO A 1 239 ? -0.834 -2.803 18.816 1.00 91.19 239 PRO A C 1
ATOM 1947 O O . PRO A 1 239 ? -1.746 -2.822 19.637 1.00 91.19 239 PRO A O 1
ATOM 1950 N N . VAL A 1 240 ? -1.071 -2.499 17.540 1.00 90.50 240 VAL A N 1
ATOM 1951 C CA . VAL A 1 240 ? -2.429 -2.191 17.069 1.00 90.50 240 VAL A CA 1
ATOM 1952 C C . VAL A 1 240 ? -3.301 -3.447 17.123 1.00 90.50 240 VAL A C 1
ATOM 1954 O O . VAL A 1 240 ? -4.457 -3.396 17.550 1.00 90.50 240 VAL A O 1
ATOM 1957 N N . LEU A 1 241 ? -2.739 -4.594 16.741 1.00 90.19 241 LEU A N 1
ATOM 1958 C CA . LEU A 1 241 ? -3.422 -5.878 16.784 1.00 90.19 241 LEU A CA 1
ATOM 1959 C C . LEU A 1 241 ? -3.764 -6.283 18.224 1.00 90.19 241 LEU A C 1
ATOM 1961 O O . LEU A 1 241 ? -4.900 -6.693 18.470 1.00 90.19 241 LEU A O 1
ATOM 1965 N N . THR A 1 242 ? -2.841 -6.122 19.180 1.00 88.88 242 THR A N 1
ATOM 1966 C CA . THR A 1 242 ? -3.091 -6.425 20.603 1.00 88.88 242 THR A CA 1
ATOM 1967 C C . THR A 1 242 ? -4.206 -5.552 21.169 1.00 88.88 242 THR A C 1
ATOM 1969 O O . THR A 1 242 ? -5.157 -6.087 21.735 1.00 88.88 242 THR A O 1
ATOM 1972 N N . LEU A 1 243 ? -4.148 -4.235 20.948 1.00 87.38 243 LEU A N 1
ATOM 1973 C CA . LEU A 1 243 ? -5.127 -3.279 21.478 1.00 87.38 243 LEU A CA 1
ATOM 1974 C C . LEU A 1 243 ? -6.552 -3.541 20.974 1.00 87.38 243 LEU A C 1
ATOM 1976 O O . LEU A 1 243 ? -7.520 -3.344 21.708 1.00 87.38 243 LEU A O 1
ATOM 1980 N N . VAL A 1 244 ? -6.699 -3.992 19.726 1.00 86.06 244 VAL A N 1
ATOM 1981 C CA . VAL A 1 244 ? -8.019 -4.248 19.132 1.00 86.06 244 VAL A CA 1
ATOM 1982 C C . VAL A 1 244 ? -8.555 -5.639 19.483 1.00 86.06 244 VAL A C 1
ATOM 1984 O O . VAL A 1 244 ? -9.767 -5.804 19.633 1.00 86.06 244 VAL A O 1
ATOM 1987 N N . THR A 1 245 ? -7.686 -6.647 19.604 1.00 83.69 245 THR A N 1
ATOM 1988 C CA . THR A 1 245 ? -8.104 -8.056 19.761 1.00 83.69 245 THR A CA 1
ATOM 1989 C C . THR A 1 245 ? -8.108 -8.566 21.201 1.00 83.69 245 THR A C 1
ATOM 1991 O O . THR A 1 245 ? -8.837 -9.519 21.487 1.00 83.69 245 THR A O 1
ATOM 1994 N N . ALA A 1 246 ? -7.347 -7.945 22.104 1.00 81.38 246 ALA A N 1
ATOM 1995 C CA . ALA A 1 246 ? -7.230 -8.348 23.501 1.00 81.38 246 ALA A CA 1
ATOM 1996 C C . ALA A 1 246 ? -7.530 -7.159 24.425 1.00 81.38 246 ALA A C 1
ATOM 1998 O O . ALA A 1 246 ? -6.655 -6.361 24.753 1.00 81.38 246 ALA A O 1
ATOM 1999 N N . LYS A 1 247 ? -8.792 -7.051 24.864 1.00 79.38 247 LYS A N 1
ATOM 2000 C CA . LYS A 1 247 ? -9.232 -6.000 25.801 1.00 79.38 247 LYS A CA 1
ATOM 2001 C C . LYS A 1 247 ? -8.911 -6.333 27.260 1.00 79.38 247 LYS A C 1
ATOM 2003 O O . LYS A 1 247 ? -8.847 -5.431 28.087 1.00 79.38 247 LYS A O 1
ATOM 2008 N N . SER A 1 248 ? -8.714 -7.615 27.577 1.00 80.25 248 SER A N 1
ATOM 2009 C CA . SER A 1 248 ? -8.387 -8.104 28.919 1.00 80.25 248 SER A CA 1
ATOM 2010 C C . SER A 1 248 ? -7.180 -9.048 28.909 1.00 80.25 248 SER A C 1
ATOM 2012 O O . SER A 1 248 ? -6.899 -9.718 27.913 1.00 80.25 248 SER A O 1
ATOM 2014 N N . ARG A 1 249 ? -6.483 -9.161 30.052 1.00 76.50 249 ARG A N 1
ATOM 2015 C CA . ARG A 1 249 ? -5.354 -10.097 30.237 1.00 76.50 249 ARG A CA 1
ATOM 2016 C C . ARG A 1 249 ? -5.761 -11.557 29.993 1.00 76.50 249 ARG A C 1
ATOM 2018 O O . ARG A 1 249 ? -4.954 -12.342 29.499 1.00 76.50 249 ARG A O 1
ATOM 2025 N N . SER A 1 250 ? -7.010 -11.921 30.290 1.00 76.38 250 SER A N 1
ATOM 2026 C CA . SER A 1 250 ? -7.543 -13.266 30.037 1.00 76.38 250 SER A CA 1
ATOM 2027 C C . SER A 1 250 ? -7.716 -13.570 28.543 1.00 76.38 250 SER A C 1
ATOM 2029 O O . SER A 1 250 ? -7.489 -14.705 28.122 1.00 76.38 250 SER A O 1
ATOM 2031 N N . ASP A 1 251 ? -8.044 -12.568 27.723 1.00 81.62 251 ASP A N 1
ATOM 2032 C CA . ASP A 1 251 ? -8.131 -12.719 26.265 1.00 81.62 251 ASP A CA 1
ATOM 2033 C C . ASP A 1 251 ? -6.747 -12.910 25.644 1.00 81.62 251 ASP A C 1
ATOM 2035 O O . ASP A 1 251 ? -6.582 -13.720 24.728 1.00 81.62 251 ASP A O 1
ATOM 2039 N N . LEU A 1 252 ? -5.739 -12.229 26.196 1.00 79.62 252 LEU A N 1
ATOM 2040 C CA . LEU A 1 252 ? -4.347 -12.386 25.782 1.00 79.62 252 LEU A CA 1
ATOM 2041 C C . LEU A 1 252 ? -3.856 -13.824 26.022 1.00 79.62 252 LEU A C 1
ATOM 2043 O O . LEU A 1 252 ? -3.269 -14.439 25.133 1.00 79.62 252 LEU A O 1
ATOM 2047 N N . LEU A 1 253 ? -4.172 -14.397 27.190 1.00 81.69 253 LEU A N 1
ATOM 2048 C CA . LEU A 1 253 ? -3.826 -15.783 27.528 1.00 81.69 253 LEU A CA 1
ATOM 2049 C C . LEU A 1 253 ? -4.532 -16.804 26.625 1.00 81.69 253 LEU A C 1
ATOM 2051 O O . LEU A 1 253 ? -3.908 -17.785 26.215 1.00 81.69 253 LEU A O 1
ATOM 2055 N N . LYS A 1 254 ? -5.798 -16.563 26.255 1.00 85.38 254 LYS A N 1
ATOM 2056 C CA . LYS A 1 254 ? -6.528 -17.407 25.287 1.00 85.38 254 LYS A CA 1
ATOM 2057 C C . LYS A 1 254 ? -5.892 -17.377 23.895 1.00 85.38 254 LYS A C 1
ATOM 2059 O O . LYS A 1 254 ? -5.912 -18.381 23.188 1.00 85.38 254 LYS A O 1
ATOM 2064 N N . GLN A 1 255 ? -5.320 -16.240 23.505 1.00 86.75 255 GLN A N 1
ATOM 2065 C CA . GLN A 1 255 ? -4.717 -16.025 22.187 1.00 86.75 255 GLN A CA 1
ATOM 2066 C C . GLN A 1 255 ? -3.192 -16.231 22.170 1.00 86.75 255 GLN A C 1
ATOM 2068 O O . GLN A 1 255 ? -2.565 -15.987 21.140 1.00 86.75 255 GLN A O 1
ATOM 2073 N N . LYS A 1 256 ? -2.585 -16.725 23.262 1.00 89.19 256 LYS A N 1
ATOM 2074 C CA . LYS A 1 256 ? -1.121 -16.850 23.412 1.00 89.19 256 LYS A CA 1
ATOM 2075 C C . LYS A 1 256 ? -0.432 -17.540 22.233 1.00 89.19 256 LYS A C 1
ATOM 2077 O O . LYS A 1 256 ? 0.635 -17.114 21.814 1.00 89.19 256 LYS A O 1
ATOM 2082 N N . TRP A 1 257 ? -1.063 -18.564 21.657 1.00 90.69 257 TRP A N 1
ATOM 2083 C CA . TRP A 1 257 ? -0.512 -19.312 20.527 1.00 90.69 257 TRP A CA 1
ATOM 2084 C C . TRP A 1 257 ? -0.429 -18.481 19.244 1.00 90.69 257 TRP A C 1
ATOM 2086 O O . TRP A 1 257 ? 0.512 -18.653 18.478 1.00 90.69 257 TRP A O 1
ATOM 2096 N N . LEU A 1 258 ? -1.358 -17.543 19.026 1.00 90.06 258 LEU A N 1
ATOM 2097 C CA . LEU A 1 258 ? -1.302 -16.624 17.885 1.00 90.06 258 LEU A CA 1
ATOM 2098 C C . LEU A 1 258 ? -0.148 -15.626 18.039 1.00 90.06 258 LEU A C 1
ATOM 2100 O O . LEU A 1 258 ? 0.562 -15.357 17.076 1.00 90.06 258 LEU A O 1
ATOM 2104 N N . PHE A 1 259 ? 0.086 -15.130 19.256 1.00 90.81 259 PHE A N 1
ATOM 2105 C CA . PHE A 1 259 ? 1.216 -14.246 19.552 1.00 90.81 259 PHE A CA 1
ATOM 2106 C C . PHE A 1 259 ? 2.567 -14.967 19.484 1.00 90.81 259 PHE A C 1
ATOM 2108 O O . PHE A 1 259 ? 3.514 -14.434 18.914 1.00 90.81 259 PHE A O 1
ATOM 2115 N N . LEU A 1 260 ? 2.653 -16.195 20.001 1.00 92.19 260 LEU A N 1
ATOM 2116 C CA . LEU A 1 260 ? 3.851 -17.027 19.861 1.00 92.19 260 LEU A CA 1
ATOM 2117 C C . LEU A 1 260 ? 4.139 -17.338 18.389 1.00 92.19 260 LEU A C 1
ATOM 2119 O O . LEU A 1 260 ? 5.282 -17.219 17.958 1.00 92.19 260 LEU A O 1
ATOM 2123 N N . SER A 1 261 ? 3.105 -17.656 17.603 1.00 93.75 261 SER A N 1
ATOM 2124 C CA . SER A 1 261 ? 3.232 -17.841 16.155 1.00 93.75 261 SER A CA 1
ATOM 2125 C C . SER A 1 261 ? 3.726 -16.573 15.458 1.00 93.75 261 SER A C 1
ATOM 2127 O O . SER A 1 261 ? 4.564 -16.673 14.568 1.00 93.75 261 SER A O 1
ATOM 2129 N N . TRP A 1 262 ? 3.238 -15.394 15.854 1.00 94.75 262 TRP A N 1
ATOM 2130 C CA . TRP A 1 262 ? 3.695 -14.117 15.302 1.00 94.75 262 TRP A CA 1
ATOM 2131 C C . TRP A 1 262 ? 5.194 -13.911 15.532 1.00 94.75 262 TRP A C 1
ATOM 2133 O O . TRP A 1 262 ? 5.925 -13.612 14.592 1.00 94.75 262 TRP A O 1
ATOM 2143 N N . ILE A 1 263 ? 5.663 -14.121 16.766 1.00 94.44 263 ILE A N 1
ATOM 2144 C CA . ILE A 1 263 ? 7.081 -13.982 17.125 1.00 94.44 263 ILE A CA 1
ATOM 2145 C C . ILE A 1 263 ? 7.932 -15.025 16.391 1.00 94.44 263 ILE A C 1
ATOM 2147 O O . ILE A 1 263 ? 8.971 -14.679 15.838 1.00 94.44 263 ILE A O 1
ATOM 2151 N N . ALA A 1 264 ? 7.484 -16.282 16.336 1.00 95.56 264 ALA A N 1
ATOM 2152 C CA . ALA A 1 264 ? 8.205 -17.348 15.645 1.00 95.56 264 ALA A CA 1
ATOM 2153 C C . ALA A 1 264 ? 8.367 -17.053 14.144 1.00 95.56 264 ALA A C 1
ATOM 2155 O O . ALA A 1 264 ? 9.465 -17.185 13.605 1.00 95.56 264 ALA A O 1
ATOM 2156 N N . ILE A 1 265 ? 7.298 -16.600 13.479 1.00 95.94 265 ILE A N 1
ATOM 2157 C CA . ILE A 1 265 ? 7.344 -16.241 12.055 1.00 95.94 265 ILE A CA 1
ATOM 2158 C C . ILE A 1 265 ? 8.197 -14.989 11.841 1.00 95.94 265 ILE A C 1
ATOM 2160 O O . ILE A 1 265 ? 8.955 -14.948 10.878 1.00 95.94 265 ILE A O 1
ATOM 2164 N N . PHE A 1 266 ? 8.136 -14.000 12.734 1.00 95.81 266 PHE A N 1
ATOM 2165 C CA . PHE A 1 266 ? 8.989 -12.814 12.656 1.00 95.81 266 PHE A CA 1
ATOM 2166 C C . PHE A 1 266 ? 10.480 -13.170 12.751 1.00 95.81 266 PHE A C 1
ATOM 2168 O O . PHE A 1 266 ? 11.270 -12.740 11.913 1.00 95.81 266 PHE A O 1
ATOM 2175 N N . ILE A 1 267 ? 10.860 -14.013 13.716 1.00 95.19 267 ILE A N 1
ATOM 2176 C CA . ILE A 1 267 ? 12.242 -14.488 13.866 1.00 95.19 267 ILE A CA 1
ATOM 2177 C C . ILE A 1 267 ? 12.667 -15.286 12.628 1.00 95.19 267 ILE A C 1
ATOM 2179 O O . ILE A 1 267 ? 13.725 -15.018 12.063 1.00 95.19 267 ILE A O 1
ATOM 2183 N N . GLY A 1 268 ? 11.829 -16.215 12.159 1.00 95.31 268 GLY A N 1
ATOM 2184 C CA . GLY A 1 268 ? 12.096 -16.965 10.930 1.00 95.31 268 GLY A CA 1
ATOM 2185 C C . GLY A 1 268 ? 12.263 -16.053 9.710 1.00 95.31 268 GLY A C 1
ATOM 2186 O O . GLY A 1 268 ? 13.171 -16.255 8.909 1.00 95.31 268 GLY A O 1
ATOM 2187 N N . ASN A 1 269 ? 11.443 -15.005 9.595 1.00 94.50 269 ASN A N 1
ATOM 2188 C CA . ASN A 1 269 ? 11.522 -14.015 8.523 1.00 94.50 269 ASN A CA 1
ATOM 2189 C C . ASN A 1 269 ? 12.855 -13.252 8.543 1.00 94.50 269 ASN A C 1
ATOM 2191 O O . ASN A 1 269 ? 13.474 -13.112 7.491 1.00 94.50 269 ASN A O 1
ATOM 2195 N N . ILE A 1 270 ? 13.323 -12.830 9.723 1.00 93.56 270 ILE A N 1
ATOM 2196 C CA . ILE A 1 270 ? 14.636 -12.189 9.895 1.00 93.56 270 ILE A CA 1
ATOM 2197 C C . ILE A 1 270 ? 15.763 -13.153 9.514 1.00 93.56 270 ILE A C 1
ATOM 2199 O O . ILE A 1 270 ? 16.640 -12.777 8.741 1.00 93.56 270 ILE A O 1
ATOM 2203 N N . ILE A 1 271 ? 15.731 -14.396 10.004 1.00 94.00 271 ILE A N 1
ATOM 2204 C CA . ILE A 1 271 ? 16.769 -15.394 9.704 1.00 94.00 271 ILE A CA 1
ATOM 2205 C C . ILE A 1 271 ? 16.868 -15.629 8.193 1.00 94.00 271 ILE A C 1
ATOM 2207 O O . ILE A 1 271 ? 17.962 -15.588 7.639 1.00 94.00 271 ILE A O 1
ATOM 2211 N N . ILE A 1 272 ? 15.734 -15.818 7.512 1.00 92.44 272 ILE A N 1
ATOM 2212 C CA . ILE A 1 272 ? 15.706 -16.023 6.055 1.00 92.44 272 ILE A CA 1
ATOM 2213 C C . ILE A 1 272 ? 16.188 -14.770 5.315 1.00 92.44 272 ILE A C 1
ATOM 2215 O O . ILE A 1 272 ? 16.885 -14.877 4.307 1.00 92.44 272 ILE A O 1
ATOM 2219 N N . TYR A 1 273 ? 15.832 -13.577 5.795 1.00 90.75 273 TYR A N 1
ATOM 2220 C CA . TYR A 1 273 ? 16.250 -12.331 5.161 1.00 90.75 273 TYR A CA 1
ATOM 2221 C C . TYR A 1 273 ? 17.762 -12.097 5.262 1.00 90.75 273 TYR A C 1
ATOM 2223 O O . TYR A 1 273 ? 18.377 -11.647 4.296 1.00 90.75 273 TYR A O 1
ATOM 2231 N N . PHE A 1 274 ? 18.367 -12.400 6.411 1.00 92.25 274 PHE A N 1
ATOM 2232 C CA . PHE A 1 274 ? 19.800 -12.199 6.638 1.00 92.25 274 PHE A CA 1
ATOM 2233 C C . PHE A 1 274 ? 20.669 -13.413 6.267 1.00 92.25 274 PHE A C 1
ATOM 2235 O O . PHE A 1 274 ? 21.890 -13.353 6.400 1.00 92.25 274 PHE A O 1
ATOM 2242 N N . TYR A 1 275 ? 20.071 -14.500 5.774 1.00 91.12 275 TYR A N 1
ATOM 2243 C CA . TYR A 1 275 ? 20.802 -15.678 5.311 1.00 91.12 275 TYR A CA 1
ATOM 2244 C C . TYR A 1 275 ? 21.686 -15.341 4.106 1.00 91.12 275 TYR A C 1
ATOM 2246 O O . TYR A 1 275 ? 21.152 -15.058 3.038 1.00 91.12 275 TYR A O 1
ATOM 2254 N N . ASP A 1 276 ? 23.011 -15.406 4.254 1.00 87.81 276 ASP A N 1
ATOM 2255 C CA . ASP A 1 276 ? 23.978 -14.997 3.219 1.00 87.81 276 ASP A CA 1
ATOM 2256 C C . ASP A 1 276 ? 23.832 -13.513 2.824 1.00 87.81 276 ASP A C 1
ATOM 2258 O O . ASP A 1 276 ? 23.838 -13.136 1.654 1.00 87.81 276 ASP A O 1
ATOM 2262 N N . TYR A 1 277 ? 23.578 -12.648 3.812 1.00 88.19 277 TYR A N 1
ATOM 2263 C CA . TYR A 1 277 ? 23.543 -11.203 3.601 1.00 88.19 277 TYR A CA 1
ATOM 2264 C C . TYR A 1 277 ? 24.957 -10.628 3.621 1.00 88.19 277 TYR A C 1
ATOM 2266 O O . TYR A 1 277 ? 25.663 -10.725 4.627 1.00 88.19 277 TYR A O 1
ATOM 2274 N N . GLN A 1 278 ? 25.347 -9.980 2.530 1.00 86.88 278 GLN A N 1
ATOM 2275 C CA . GLN A 1 278 ? 26.636 -9.310 2.407 1.00 86.88 278 GLN A CA 1
ATOM 2276 C C . GLN A 1 278 ? 26.433 -7.809 2.564 1.00 86.88 278 GLN A C 1
ATOM 2278 O O . GLN A 1 278 ? 25.555 -7.219 1.937 1.00 86.88 278 GLN A O 1
ATOM 2283 N N . LYS A 1 279 ? 27.214 -7.162 3.429 1.00 83.56 279 LYS A N 1
ATOM 2284 C CA . LYS A 1 279 ? 27.132 -5.706 3.569 1.00 83.56 279 LYS A CA 1
ATOM 2285 C C . LYS A 1 279 ? 27.605 -5.074 2.249 1.00 83.56 279 LYS A C 1
ATOM 2287 O O . LYS A 1 279 ? 28.720 -5.390 1.845 1.00 83.56 279 LYS A O 1
ATOM 2292 N N . PRO A 1 280 ? 26.800 -4.222 1.585 1.00 78.06 280 PRO A N 1
ATOM 2293 C CA . PRO A 1 280 ? 27.254 -3.554 0.373 1.00 78.06 280 PRO A CA 1
ATOM 2294 C C . PRO A 1 280 ? 28.486 -2.700 0.691 1.00 78.06 280 PRO A C 1
ATOM 2296 O O . PRO A 1 280 ? 28.526 -2.020 1.722 1.00 78.06 280 PRO A O 1
ATOM 2299 N N . GLU A 1 281 ? 29.502 -2.792 -0.164 1.00 72.00 281 GLU A N 1
ATOM 2300 C CA . GLU A 1 281 ? 30.661 -1.905 -0.116 1.00 72.00 281 GLU A CA 1
ATOM 2301 C C . GLU A 1 281 ? 30.178 -0.489 -0.458 1.00 72.00 281 GLU A C 1
ATOM 2303 O O . GLU A 1 281 ? 29.411 -0.308 -1.405 1.00 72.00 281 GLU A O 1
ATOM 2308 N N . VAL A 1 282 ? 30.522 0.466 0.411 1.00 56.19 282 VAL A N 1
ATOM 2309 C CA . VAL A 1 282 ? 30.070 1.867 0.353 1.00 56.19 282 VAL A CA 1
ATOM 2310 C C . VAL A 1 282 ? 30.720 2.585 -0.819 1.00 56.19 282 VAL A C 1
ATOM 2312 O O . VAL A 1 282 ? 31.948 2.406 -0.979 1.00 56.19 282 VAL A O 1
#

Radius of gyration: 24.52 Å; chains: 1; bounding box: 76×54×54 Å

Secondary structure (DSSP, 8-state):
--HHHHHHHHHHHHHHHHHHHHHHHHHHHHHHHHHHHHHHHHH--S---TTHHHHHHHHHHHHHTT---HHHHHSEETTEE-HHHHHHHHHHHHHHTS-THHHHHHHHHHHHHHHHHHHHHHHHHHHHHHHHHHHHHHHHHTTS--HHHHHHHHHHHHHHHHHHHHHHHHHHT-GGGHHHHH-GGGHHHHHHHHHHHHHHHHHTSSS-HHHHHHHHHHHHHHHHTT-GGGGHHHHHHHHHHHHHH-SSHHHHHHTHHHHHHHHHHHHHHHHHHHTTPPPPP-